Protein AF-L8HB98-F1 (afdb_monomer_lite)

Structure (mmCIF, N/CA/C/O backbone):
data_AF-L8HB98-F1
#
_entry.id   AF-L8HB98-F1
#
loop_
_atom_site.group_PDB
_atom_site.id
_atom_site.type_symbol
_atom_site.label_atom_id
_atom_site.label_alt_id
_atom_site.label_comp_id
_atom_site.label_asym_id
_atom_site.label_entity_id
_atom_site.label_seq_id
_atom_site.pdbx_PDB_ins_code
_atom_site.Cartn_x
_atom_site.Cartn_y
_atom_site.Cartn_z
_atom_site.occupancy
_atom_site.B_iso_or_equiv
_atom_site.auth_seq_id
_atom_site.auth_comp_id
_atom_site.auth_asym_id
_atom_site.auth_atom_id
_atom_site.pdbx_PDB_model_num
ATOM 1 N N . MET A 1 1 ? 22.590 -14.974 -45.226 1.00 50.31 1 MET A N 1
ATOM 2 C CA . MET A 1 1 ? 22.987 -13.548 -45.361 1.00 50.31 1 MET A CA 1
ATOM 3 C C . MET A 1 1 ? 21.789 -12.624 -45.617 1.00 50.31 1 MET A C 1
ATOM 5 O O . MET A 1 1 ? 21.719 -11.582 -44.977 1.00 50.31 1 MET A O 1
ATOM 9 N N . ASN A 1 2 ? 20.826 -13.010 -46.472 1.00 55.44 2 ASN A N 1
ATOM 10 C CA . ASN A 1 2 ? 19.593 -12.236 -46.711 1.00 55.44 2 ASN A CA 1
ATOM 11 C C . ASN A 1 2 ? 18.665 -12.135 -45.491 1.00 55.44 2 ASN A C 1
ATOM 13 O O . ASN A 1 2 ? 18.162 -11.058 -45.214 1.00 55.44 2 ASN A O 1
ATOM 17 N N . GLU A 1 3 ? 18.493 -13.203 -44.710 1.00 49.00 3 GLU A N 1
ATOM 18 C CA . GLU A 1 3 ? 17.625 -13.160 -43.520 1.00 49.00 3 GLU A CA 1
ATOM 19 C C . GLU A 1 3 ? 18.148 -12.223 -42.430 1.00 49.00 3 GLU A C 1
ATOM 21 O O . GLU A 1 3 ? 17.369 -11.497 -41.827 1.00 49.00 3 GLU A O 1
ATOM 26 N N . TYR A 1 4 ? 19.468 -12.166 -42.226 1.00 53.31 4 TYR A N 1
ATOM 27 C CA . TYR A 1 4 ? 20.080 -11.233 -41.279 1.00 53.31 4 TYR A CA 1
ATOM 28 C C . TYR A 1 4 ? 19.903 -9.779 -41.728 1.00 53.31 4 TYR A C 1
ATOM 30 O O . TYR A 1 4 ? 19.532 -8.930 -40.927 1.00 53.31 4 TYR A O 1
ATOM 38 N N . LYS A 1 5 ? 20.102 -9.488 -43.021 1.00 54.12 5 LYS A N 1
ATOM 39 C CA . LYS A 1 5 ? 19.857 -8.147 -43.571 1.00 54.12 5 LYS A CA 1
ATOM 40 C C . LYS A 1 5 ? 18.379 -7.762 -43.515 1.00 54.12 5 LYS A C 1
ATOM 42 O O . LYS A 1 5 ? 18.087 -6.623 -43.184 1.00 54.12 5 LYS A O 1
ATOM 47 N N . ASN A 1 6 ? 17.466 -8.700 -43.758 1.00 53.41 6 ASN A N 1
ATOM 48 C CA . ASN A 1 6 ? 16.024 -8.472 -43.641 1.00 53.41 6 ASN A CA 1
ATOM 49 C C . ASN A 1 6 ? 15.601 -8.265 -42.179 1.00 53.41 6 ASN A C 1
ATOM 51 O O . ASN A 1 6 ? 14.792 -7.389 -41.890 1.00 53.41 6 ASN A O 1
ATOM 55 N N . PHE A 1 7 ? 16.186 -9.017 -41.245 1.00 57.69 7 PHE A N 1
ATOM 56 C CA . PHE A 1 7 ? 15.969 -8.850 -39.810 1.00 57.69 7 PHE A CA 1
ATOM 57 C C . PHE A 1 7 ? 16.466 -7.482 -39.326 1.00 57.69 7 PHE A C 1
ATOM 59 O O . PHE A 1 7 ? 15.701 -6.726 -38.729 1.00 57.69 7 PHE A O 1
ATOM 66 N N . VAL A 1 8 ? 17.709 -7.121 -39.659 1.00 60.16 8 VAL A N 1
ATOM 67 C CA . VAL A 1 8 ? 18.296 -5.810 -39.341 1.00 60.16 8 VAL A CA 1
ATOM 68 C C . VAL A 1 8 ? 17.526 -4.677 -40.027 1.00 60.16 8 VAL A C 1
ATOM 70 O O . VAL A 1 8 ? 17.236 -3.674 -39.387 1.00 60.16 8 VAL A O 1
ATOM 73 N N . GLY A 1 9 ? 17.115 -4.850 -41.285 1.00 56.56 9 GLY A N 1
ATOM 74 C CA . GLY A 1 9 ? 16.274 -3.896 -42.012 1.00 56.56 9 GLY A CA 1
ATOM 75 C C . GLY A 1 9 ? 14.923 -3.677 -41.332 1.00 56.56 9 GLY A C 1
ATOM 76 O O . GLY A 1 9 ? 14.539 -2.538 -41.094 1.00 56.56 9 GLY A O 1
ATOM 77 N N . SER A 1 10 ? 14.259 -4.749 -40.890 1.00 52.41 10 SER A N 1
ATOM 78 C CA . SER A 1 10 ? 12.977 -4.652 -40.179 1.00 52.41 10 SER A CA 1
ATOM 79 C C . SER A 1 10 ? 13.079 -3.955 -38.813 1.00 52.41 10 SER A C 1
ATOM 81 O O . SER A 1 10 ? 12.118 -3.329 -38.372 1.00 52.41 10 SER A O 1
ATOM 83 N N . ILE A 1 11 ? 14.246 -4.041 -38.163 1.00 54.44 11 ILE A N 1
ATOM 84 C CA . ILE A 1 11 ? 14.596 -3.360 -36.905 1.00 54.44 11 ILE A CA 1
ATOM 85 C C . ILE A 1 11 ? 14.912 -1.872 -37.119 1.00 54.44 11 ILE A C 1
ATOM 87 O O . ILE A 1 11 ? 14.722 -1.053 -36.220 1.00 54.44 11 ILE A O 1
ATOM 91 N N . LEU A 1 12 ? 15.450 -1.519 -38.285 1.00 55.06 12 LEU A N 1
ATOM 92 C CA . LEU A 1 12 ? 15.734 -0.133 -38.646 1.00 55.06 12 LEU A CA 1
ATOM 93 C C . LEU A 1 12 ? 14.458 0.581 -39.120 1.00 55.06 12 LEU A C 1
ATOM 95 O O . LEU A 1 12 ? 14.247 1.735 -38.760 1.00 55.06 12 LEU A O 1
ATOM 99 N N . GLU A 1 13 ? 13.580 -0.113 -39.853 1.00 54.41 13 GLU A N 1
ATOM 100 C CA . GLU A 1 13 ? 12.274 0.402 -40.297 1.00 54.41 13 GLU A CA 1
ATOM 101 C C . GLU A 1 13 ? 11.261 0.526 -39.152 1.00 54.41 13 GLU A C 1
ATOM 103 O O . GLU A 1 13 ? 10.518 1.505 -39.069 1.00 54.41 13 GLU A O 1
ATOM 108 N N . LYS A 1 14 ? 11.231 -0.445 -38.232 1.00 52.09 14 LYS A N 1
ATOM 109 C CA . LYS A 1 14 ? 10.466 -0.361 -36.984 1.00 52.09 14 LYS A CA 1
ATOM 110 C C . LYS A 1 14 ? 11.440 -0.045 -35.874 1.00 52.09 14 LYS A C 1
ATOM 112 O O . LYS A 1 14 ? 12.111 -0.969 -35.436 1.00 52.09 14 LYS A O 1
ATOM 117 N N . ASN A 1 15 ? 11.479 1.207 -35.401 1.00 64.00 15 ASN A N 1
ATOM 118 C CA . ASN A 1 15 ? 12.285 1.643 -34.251 1.00 64.00 15 ASN A CA 1
ATOM 119 C C . ASN A 1 15 ? 12.502 0.468 -33.281 1.00 64.00 15 ASN A C 1
ATOM 121 O O . ASN A 1 15 ? 11.515 -0.025 -32.728 1.00 64.00 15 ASN A O 1
ATOM 125 N N . LEU A 1 16 ? 13.744 -0.027 -33.150 1.00 62.62 16 LEU A N 1
ATOM 126 C CA . LEU A 1 16 ? 14.107 -1.248 -32.409 1.00 62.62 16 LEU A CA 1
ATOM 127 C C . LEU A 1 16 ? 13.388 -1.340 -31.056 1.00 62.62 16 LEU A C 1
ATOM 129 O O . LEU A 1 16 ? 12.983 -2.417 -30.623 1.00 62.62 16 LEU A O 1
ATOM 133 N N . LEU A 1 17 ? 13.179 -0.189 -30.418 1.00 57.28 17 LEU A N 1
ATOM 134 C CA . LEU A 1 17 ? 12.437 -0.050 -29.177 1.00 57.28 17 LEU A CA 1
ATOM 135 C C . LEU A 1 17 ? 10.987 -0.553 -29.295 1.00 57.28 17 LEU A C 1
ATOM 137 O O . LEU A 1 17 ? 10.553 -1.370 -28.492 1.00 57.28 17 LEU A O 1
ATOM 141 N N . SER A 1 18 ? 10.257 -0.147 -30.336 1.00 62.91 18 SER A N 1
ATOM 142 C CA . SER A 1 18 ? 8.893 -0.611 -30.632 1.00 62.91 18 SER A CA 1
ATOM 143 C C . SER A 1 18 ? 8.831 -2.118 -30.897 1.00 62.91 18 SER A C 1
ATOM 145 O O . SER A 1 18 ? 7.934 -2.805 -30.401 1.00 62.91 18 SER A O 1
ATOM 147 N N . PHE A 1 19 ? 9.818 -2.656 -31.619 1.00 67.25 19 PHE A N 1
ATOM 148 C CA . PHE A 1 19 ? 9.913 -4.084 -31.894 1.00 67.25 19 PHE A CA 1
ATOM 149 C C . PHE A 1 19 ? 10.182 -4.880 -30.610 1.00 67.25 19 PHE A C 1
ATOM 151 O O . PHE A 1 19 ? 9.486 -5.866 -30.340 1.00 67.25 19 PHE A O 1
ATOM 158 N N . MET A 1 20 ? 11.126 -4.426 -29.779 1.00 67.62 20 MET A N 1
ATOM 159 C CA . MET A 1 20 ? 11.426 -5.048 -28.489 1.00 67.62 20 MET A CA 1
ATOM 160 C C . MET A 1 20 ? 10.232 -4.973 -27.534 1.00 67.62 20 MET A C 1
ATOM 162 O O . MET A 1 20 ? 9.872 -5.995 -26.957 1.00 67.62 20 MET A O 1
ATOM 166 N N . LEU A 1 21 ? 9.552 -3.826 -27.436 1.00 62.75 21 LEU A N 1
ATOM 167 C CA . LEU A 1 21 ? 8.331 -3.674 -26.634 1.00 62.75 21 LEU A CA 1
ATOM 168 C C . LEU A 1 21 ? 7.237 -4.659 -27.078 1.00 62.75 21 LEU A C 1
ATOM 170 O O . LEU A 1 21 ? 6.668 -5.359 -26.244 1.00 62.75 21 LEU A O 1
ATOM 174 N N . SER A 1 22 ? 7.012 -4.803 -28.389 1.00 64.62 22 SER A N 1
ATOM 175 C CA . SER A 1 22 ? 6.026 -5.757 -28.922 1.00 64.62 22 SER A CA 1
ATOM 176 C C . SER A 1 22 ? 6.393 -7.227 -28.668 1.00 64.62 22 SER A C 1
ATOM 178 O O . SER A 1 22 ? 5.515 -8.076 -28.506 1.00 64.62 22 SER A O 1
ATOM 180 N N . SER A 1 23 ? 7.690 -7.541 -28.621 1.00 65.31 23 SER A N 1
ATOM 181 C CA . SER A 1 23 ? 8.189 -8.891 -28.342 1.00 65.31 23 SER A CA 1
ATOM 182 C C . SER A 1 23 ? 8.094 -9.222 -26.852 1.00 65.31 23 SER A C 1
ATOM 184 O O . SER A 1 23 ? 7.729 -10.340 -26.492 1.00 65.31 23 SER A O 1
ATOM 186 N N . ILE A 1 24 ? 8.342 -8.236 -25.985 1.00 65.25 24 ILE A N 1
ATOM 187 C CA . ILE A 1 24 ? 8.158 -8.341 -24.535 1.00 65.25 24 ILE A CA 1
ATOM 188 C C . ILE A 1 24 ? 6.681 -8.583 -24.194 1.00 65.25 24 ILE A C 1
ATOM 190 O O . ILE A 1 24 ? 6.388 -9.498 -23.427 1.00 65.25 24 ILE A O 1
ATOM 194 N N . ASP A 1 25 ? 5.749 -7.853 -24.816 1.00 60.34 25 ASP A N 1
ATOM 195 C CA . ASP A 1 25 ? 4.306 -8.047 -24.602 1.00 60.34 25 ASP A CA 1
ATOM 196 C C . ASP A 1 25 ? 3.844 -9.470 -24.977 1.00 60.34 25 ASP A C 1
ATOM 198 O O . ASP A 1 25 ? 3.004 -10.057 -24.293 1.00 60.34 25 ASP A O 1
ATOM 202 N N . LYS A 1 26 ? 4.429 -10.072 -26.023 1.00 58.62 26 LYS A N 1
ATOM 203 C CA . LYS A 1 26 ? 4.146 -11.464 -26.426 1.00 58.62 26 LYS A CA 1
ATOM 204 C C . LYS A 1 26 ? 4.699 -12.497 -25.442 1.00 58.62 26 LYS A C 1
ATOM 206 O O . LYS A 1 26 ? 4.073 -13.534 -25.239 1.00 58.62 26 LYS A O 1
ATOM 211 N N . LEU A 1 27 ? 5.847 -12.221 -24.821 1.00 57.38 27 LEU A N 1
ATOM 212 C CA . LEU A 1 27 ? 6.446 -13.080 -23.793 1.00 57.38 27 LEU A CA 1
ATOM 213 C C . LEU A 1 27 ? 5.714 -12.986 -22.447 1.00 57.38 27 LEU A C 1
ATOM 215 O O . LEU A 1 27 ? 5.824 -13.900 -21.632 1.00 57.38 27 LEU A O 1
ATOM 219 N N . HIS A 1 28 ? 4.962 -11.906 -22.226 1.00 55.97 28 HIS A N 1
ATOM 220 C CA . HIS A 1 28 ? 4.245 -11.634 -20.984 1.00 55.97 28 HIS A CA 1
ATOM 221 C C . HIS A 1 28 ? 2.808 -12.164 -20.946 1.00 55.97 28 HIS A C 1
ATOM 223 O O . HIS A 1 28 ? 2.080 -11.872 -19.998 1.00 55.97 28 HIS A O 1
ATOM 229 N N . GLN A 1 29 ? 2.377 -12.952 -21.939 1.00 49.97 29 GLN A N 1
ATOM 230 C CA . GLN A 1 29 ? 1.125 -13.689 -21.796 1.00 49.97 29 GLN A CA 1
ATOM 231 C C . GLN A 1 29 ? 1.274 -14.647 -20.609 1.00 49.97 29 GLN A C 1
ATOM 233 O O . GLN A 1 29 ? 2.137 -15.532 -20.663 1.00 49.97 29 GLN A O 1
ATOM 238 N N . PRO A 1 30 ? 0.480 -14.492 -19.533 1.00 49.50 30 PRO A N 1
ATOM 239 C CA . PRO A 1 30 ? 0.550 -15.406 -18.412 1.00 49.50 30 PRO A CA 1
ATOM 240 C C . PRO A 1 30 ? 0.189 -16.787 -18.948 1.00 49.50 30 PRO A C 1
ATOM 242 O O . PRO A 1 30 ? -0.962 -17.062 -19.287 1.00 49.50 30 PRO A O 1
ATOM 245 N N . LYS A 1 31 ? 1.187 -17.670 -19.059 1.00 47.47 31 LYS A N 1
ATOM 246 C CA . LYS A 1 31 ? 0.920 -19.094 -19.218 1.00 47.47 31 LYS A CA 1
ATOM 247 C C . LYS A 1 31 ? 0.170 -19.481 -17.955 1.00 47.47 31 LYS A C 1
ATOM 249 O O . LYS A 1 31 ? 0.786 -19.565 -16.895 1.00 47.47 31 LYS A O 1
ATOM 254 N N . SER A 1 32 ? -1.149 -19.631 -18.065 1.00 43.53 32 SER A N 1
ATOM 255 C CA . SER A 1 32 ? -2.021 -20.068 -16.980 1.00 43.53 32 SER A CA 1
ATOM 256 C C . SER A 1 32 ? -1.614 -21.486 -16.590 1.00 43.53 32 SER A C 1
ATOM 258 O O . SER A 1 32 ? -2.146 -22.478 -17.077 1.00 43.53 32 SER A O 1
ATOM 260 N N . LYS A 1 33 ? -0.575 -21.594 -15.767 1.00 49.66 33 LYS A N 1
ATOM 261 C CA . LYS A 1 33 ? -0.325 -22.785 -14.980 1.00 49.66 33 LYS A CA 1
ATOM 262 C C . LYS A 1 33 ? -1.280 -22.656 -13.812 1.00 49.66 33 LYS A C 1
ATOM 264 O O . LYS A 1 33 ? -1.067 -21.817 -12.941 1.00 49.66 33 LYS A O 1
ATOM 269 N N . THR A 1 34 ? -2.352 -23.439 -13.824 1.00 52.88 34 THR A N 1
ATOM 270 C CA . THR A 1 34 ? -3.226 -23.589 -12.663 1.00 52.88 34 THR A CA 1
ATOM 271 C C . THR A 1 34 ? -2.366 -24.096 -11.511 1.00 52.88 34 THR A C 1
ATOM 273 O O . THR A 1 34 ? -2.016 -25.272 -11.447 1.00 52.88 34 THR A O 1
ATOM 276 N N . LEU A 1 35 ? -1.935 -23.181 -10.646 1.00 64.94 35 LEU A N 1
ATOM 277 C CA . LEU A 1 35 ? -1.181 -23.513 -9.450 1.00 64.94 35 LEU A CA 1
ATOM 278 C C . LEU A 1 35 ? -2.139 -24.208 -8.488 1.00 64.94 35 LEU A C 1
ATOM 280 O O . LEU A 1 35 ? -3.110 -23.618 -8.020 1.00 64.94 35 LEU A O 1
ATOM 284 N N . VAL A 1 36 ? -1.875 -25.486 -8.236 1.00 69.81 36 VAL A N 1
ATOM 285 C CA . VAL A 1 36 ? -2.604 -26.276 -7.248 1.00 69.81 36 VAL A CA 1
ATOM 286 C C . VAL A 1 36 ? -1.858 -26.138 -5.929 1.00 69.81 36 VAL A C 1
ATOM 288 O O . VAL A 1 36 ? -0.731 -26.613 -5.791 1.00 69.81 36 VAL A O 1
ATOM 291 N N . PHE A 1 37 ? -2.468 -25.457 -4.961 1.00 82.31 37 PHE A N 1
ATOM 292 C CA . PHE A 1 37 ? -1.931 -25.412 -3.607 1.00 82.31 37 PHE A CA 1
ATOM 293 C C . PHE A 1 37 ? -2.079 -26.787 -2.952 1.00 82.31 37 PHE A C 1
ATOM 295 O O . PHE A 1 37 ? -3.142 -27.402 -3.012 1.00 82.31 37 PHE A O 1
ATOM 302 N N . THR A 1 38 ? -1.020 -27.265 -2.301 1.00 83.38 38 THR A N 1
ATOM 303 C CA . THR A 1 38 ? -1.033 -28.541 -1.565 1.00 83.38 38 THR A CA 1
ATOM 304 C C . THR A 1 38 ? -1.862 -28.472 -0.283 1.00 83.38 38 THR A C 1
ATOM 306 O O . THR A 1 38 ? -2.277 -29.501 0.242 1.00 83.38 38 THR A O 1
ATOM 309 N N . THR A 1 39 ? -2.123 -27.263 0.219 1.00 87.25 39 THR A N 1
ATOM 310 C CA . THR A 1 39 ? -2.933 -27.003 1.409 1.00 87.25 39 THR A CA 1
ATOM 311 C C . THR A 1 39 ? -4.124 -26.105 1.071 1.00 87.25 39 THR A C 1
ATOM 313 O O . THR A 1 39 ? -4.004 -25.210 0.227 1.00 87.25 39 THR A O 1
ATOM 316 N N . PRO A 1 40 ? -5.287 -26.303 1.720 1.00 88.75 40 PRO A N 1
ATOM 317 C CA . PRO A 1 40 ? -6.429 -25.422 1.521 1.00 88.75 40 PRO A CA 1
ATOM 318 C C . PRO A 1 40 ? -6.124 -24.017 2.046 1.00 88.75 40 PRO A C 1
ATOM 320 O O . PRO A 1 40 ? -5.427 -23.853 3.052 1.00 88.75 40 PRO A O 1
ATOM 323 N N . ALA A 1 41 ? -6.704 -23.005 1.400 1.00 90.62 41 ALA A N 1
ATOM 324 C CA . ALA A 1 41 ? -6.619 -21.632 1.875 1.00 90.62 41 ALA A CA 1
ATOM 325 C C . ALA A 1 41 ? -7.134 -21.522 3.328 1.00 90.62 41 ALA A C 1
ATOM 327 O O . ALA A 1 41 ? -8.130 -22.170 3.683 1.00 90.62 41 ALA A O 1
ATOM 328 N N . PRO A 1 42 ? -6.508 -20.686 4.179 1.00 92.56 42 PRO A N 1
ATOM 329 C CA . PRO A 1 42 ? -6.972 -20.473 5.541 1.00 92.56 42 PRO A CA 1
ATOM 330 C C . PRO A 1 42 ? -8.443 -20.052 5.574 1.00 92.56 42 PRO A C 1
ATOM 332 O O . PRO A 1 42 ? -8.869 -19.171 4.824 1.00 92.56 42 PRO A O 1
ATOM 335 N N . ARG A 1 43 ? -9.221 -20.650 6.483 1.00 91.31 43 ARG A N 1
ATOM 336 C CA . ARG A 1 43 ? -10.639 -20.308 6.643 1.00 91.31 43 ARG A CA 1
ATOM 337 C C . ARG A 1 43 ? -10.796 -18.833 7.019 1.00 91.31 43 ARG A C 1
ATOM 339 O O . ARG A 1 43 ? -10.042 -18.301 7.842 1.00 91.31 43 ARG A O 1
ATOM 346 N N . SER A 1 44 ? -11.805 -18.196 6.429 1.00 90.62 44 SER A N 1
ATOM 347 C CA . SER A 1 44 ? -12.181 -16.829 6.783 1.00 90.62 44 SER A CA 1
ATOM 348 C C . SER A 1 44 ? -12.629 -16.750 8.238 1.00 90.62 44 SER A C 1
ATOM 350 O O . SER A 1 44 ? -13.308 -17.644 8.745 1.00 90.62 44 SER A O 1
ATOM 352 N N . LEU A 1 45 ? -12.288 -15.641 8.893 1.00 90.50 45 LEU A N 1
ATOM 353 C CA . LEU A 1 45 ? -12.780 -15.332 10.235 1.00 90.50 45 LEU A CA 1
ATOM 354 C C . LEU A 1 45 ? -14.096 -14.533 10.220 1.00 90.50 45 LEU A C 1
ATOM 356 O O . LEU A 1 45 ? -14.571 -14.114 11.281 1.00 90.50 45 LEU A O 1
ATOM 360 N N . TRP A 1 46 ? -14.663 -14.281 9.036 1.00 90.75 46 TRP A N 1
ATOM 361 C CA . TRP A 1 46 ? -15.924 -13.571 8.866 1.00 90.75 46 TRP A CA 1
ATOM 362 C C . TRP A 1 46 ? -17.120 -14.492 9.111 1.00 90.75 46 TRP A C 1
ATOM 364 O O . TRP A 1 46 ? -17.253 -15.549 8.494 1.00 90.75 46 TRP A O 1
ATOM 374 N N . ASN A 1 47 ? -18.031 -14.061 9.982 1.00 87.19 47 ASN A N 1
ATOM 375 C CA . ASN A 1 47 ? -19.317 -14.727 10.147 1.00 87.19 47 ASN A CA 1
ATOM 376 C C . ASN A 1 47 ? -20.296 -14.169 9.104 1.00 87.19 47 ASN A C 1
ATOM 378 O O . ASN A 1 47 ? -20.701 -13.015 9.209 1.00 87.19 47 ASN A O 1
ATOM 382 N N . LYS A 1 48 ? -20.692 -15.001 8.134 1.00 80.12 48 LYS A N 1
ATOM 383 C CA . LYS A 1 48 ? -21.614 -14.639 7.042 1.00 80.12 48 LYS A CA 1
ATOM 384 C C . LYS A 1 48 ? -23.004 -14.206 7.520 1.00 80.12 48 LYS A C 1
ATOM 386 O O . LYS A 1 48 ? -23.682 -13.496 6.794 1.00 80.12 48 LYS A O 1
ATOM 391 N N . ASN A 1 49 ? -23.397 -14.592 8.734 1.00 80.44 49 ASN A N 1
ATOM 392 C CA . ASN A 1 49 ? -24.675 -14.205 9.332 1.00 80.44 49 ASN A CA 1
ATOM 393 C C . ASN A 1 49 ? -24.625 -12.806 9.966 1.00 80.44 49 ASN A C 1
ATOM 395 O O . ASN A 1 49 ? -25.643 -12.302 10.433 1.00 80.44 49 ASN A O 1
ATOM 399 N N . LYS A 1 50 ? -23.447 -12.167 10.023 1.00 75.06 50 LYS A N 1
ATOM 400 C CA . LYS A 1 50 ? -23.364 -10.747 10.366 1.00 75.06 50 LYS A CA 1
ATOM 401 C C . LYS A 1 50 ? -23.931 -9.937 9.201 1.00 75.06 50 LYS A C 1
ATOM 403 O O . LYS A 1 50 ? -23.592 -10.202 8.053 1.00 75.06 50 LYS A O 1
ATOM 408 N N . GLY A 1 51 ? -24.776 -8.956 9.522 1.00 79.75 51 GLY A N 1
ATOM 409 C CA . GLY A 1 51 ? -25.341 -8.012 8.555 1.00 79.75 51 GLY A CA 1
ATOM 410 C C . GLY A 1 51 ? -24.279 -7.172 7.817 1.00 79.75 51 GLY A C 1
ATOM 411 O O . GLY A 1 51 ? -23.079 -7.443 7.920 1.00 79.75 51 GLY A O 1
ATOM 412 N N . PRO A 1 52 ? -24.693 -6.130 7.075 1.00 86.50 52 PRO A N 1
ATOM 413 C CA . PRO A 1 52 ? -23.800 -5.401 6.180 1.00 86.50 52 PRO A CA 1
ATOM 414 C C . PRO A 1 52 ? -22.600 -4.781 6.911 1.00 86.50 52 PRO A C 1
ATOM 416 O O . PRO A 1 52 ? -22.702 -4.253 8.025 1.00 86.50 52 PRO A O 1
ATOM 419 N N . ILE A 1 53 ? -21.441 -4.819 6.255 1.00 92.31 53 ILE A N 1
ATOM 420 C CA . ILE A 1 53 ? -20.223 -4.184 6.753 1.00 92.31 53 ILE A CA 1
ATOM 421 C C . ILE A 1 53 ? -20.304 -2.693 6.449 1.00 92.31 53 ILE A C 1
ATOM 423 O O . ILE A 1 53 ? -20.265 -2.284 5.297 1.00 92.31 53 ILE A O 1
ATOM 427 N N . THR A 1 54 ? -20.390 -1.877 7.497 1.00 90.00 54 THR A N 1
ATOM 428 C CA . THR A 1 54 ? -20.433 -0.411 7.373 1.00 90.00 54 THR A CA 1
ATOM 429 C C . THR A 1 54 ? -19.192 0.275 7.938 1.00 90.00 54 THR A C 1
ATOM 431 O O . THR A 1 54 ? -18.968 1.454 7.684 1.00 90.00 54 THR A O 1
ATOM 434 N N . LYS A 1 55 ? -18.380 -0.436 8.734 1.00 91.44 55 LYS A N 1
ATOM 435 C CA . LYS A 1 55 ? -17.193 0.098 9.419 1.00 91.44 55 LYS A CA 1
ATOM 436 C C . LYS A 1 55 ? -16.087 -0.948 9.462 1.00 91.44 55 LYS A C 1
ATOM 438 O O . LYS A 1 55 ? -16.350 -2.117 9.742 1.00 91.44 55 LYS A O 1
ATOM 443 N N . VAL A 1 56 ? -14.835 -0.506 9.320 1.00 93.25 56 VAL A N 1
ATOM 444 C CA . VAL A 1 56 ? -13.654 -1.391 9.374 1.00 93.25 56 VAL A CA 1
ATOM 445 C C . VAL A 1 56 ? -13.523 -2.130 10.714 1.00 93.25 56 VAL A C 1
ATOM 447 O O . VAL A 1 56 ? -13.069 -3.270 10.761 1.00 93.25 56 VAL A O 1
ATOM 450 N N . LEU A 1 57 ? -13.998 -1.525 11.811 1.00 94.25 57 LEU A N 1
ATOM 451 C CA . LEU A 1 57 ? -13.983 -2.132 13.147 1.00 94.25 57 LEU A CA 1
ATOM 452 C C . LEU A 1 57 ? -14.864 -3.392 13.262 1.00 94.25 57 LEU A C 1
ATOM 454 O O . LEU A 1 57 ? -14.674 -4.167 14.194 1.00 94.25 57 LEU A O 1
ATOM 458 N N . HIS A 1 58 ? -15.803 -3.628 12.336 1.00 93.56 58 HIS A N 1
ATOM 459 C CA . HIS A 1 58 ? -16.627 -4.846 12.336 1.00 93.56 58 HIS A CA 1
ATOM 460 C C . HIS A 1 58 ? -15.840 -6.091 11.887 1.00 93.56 58 HIS A C 1
ATOM 462 O O . HIS A 1 58 ? -16.229 -7.218 12.206 1.00 93.56 58 HIS A O 1
ATOM 468 N N . ILE A 1 59 ? -14.742 -5.893 11.152 1.00 95.56 59 ILE A N 1
ATOM 469 C CA . ILE A 1 59 ? -13.917 -6.945 10.553 1.00 95.56 59 ILE A CA 1
ATOM 470 C C . ILE A 1 59 ? -12.693 -7.190 11.442 1.00 95.56 59 ILE A C 1
ATOM 472 O O . ILE A 1 59 ? -12.163 -6.254 12.032 1.00 95.56 59 ILE A O 1
ATOM 476 N N . LYS A 1 60 ? -12.192 -8.429 11.557 1.00 96.44 60 LYS A N 1
ATOM 477 C CA . LYS A 1 60 ? -10.923 -8.721 12.264 1.00 96.44 60 LYS A CA 1
ATOM 478 C C . LYS A 1 60 ? -9.710 -8.203 11.476 1.00 96.44 60 LYS A C 1
ATOM 480 O O . LYS A 1 60 ? -9.760 -8.141 10.258 1.00 96.44 60 LYS A O 1
ATOM 485 N N . ALA A 1 61 ? -8.622 -7.832 12.162 1.00 98.38 61 ALA A N 1
ATOM 486 C CA . ALA A 1 61 ? -7.480 -7.150 11.528 1.00 98.38 61 ALA A CA 1
ATOM 487 C C . ALA A 1 61 ? -6.827 -8.028 10.452 1.00 98.38 61 ALA A C 1
ATOM 489 O O . ALA A 1 61 ? -6.668 -7.595 9.317 1.00 98.38 61 ALA A O 1
ATOM 490 N N . LEU A 1 62 ? -6.601 -9.302 10.780 1.00 98.19 62 LEU A N 1
ATOM 491 C CA . LEU A 1 62 ? -6.114 -10.307 9.838 1.00 98.19 62 LEU A CA 1
ATOM 492 C C . LEU A 1 62 ? -6.986 -10.430 8.580 1.00 98.19 62 LEU A C 1
ATOM 494 O O . LEU A 1 62 ? -6.468 -10.625 7.488 1.00 98.19 62 LEU A O 1
ATOM 498 N N . GLU A 1 63 ? -8.309 -10.316 8.709 1.00 97.44 63 GLU A N 1
ATOM 499 C CA . GLU A 1 63 ? -9.203 -10.456 7.559 1.00 97.44 63 GLU A CA 1
ATOM 500 C C . GLU A 1 63 ? -9.207 -9.195 6.681 1.00 97.44 63 GLU A C 1
ATOM 502 O O . GLU A 1 63 ? -9.237 -9.313 5.462 1.00 97.44 63 GLU A O 1
ATOM 507 N N . VAL A 1 64 ? -9.080 -7.999 7.274 1.00 98.44 64 VAL A N 1
ATOM 508 C CA . VAL A 1 64 ? -8.817 -6.769 6.503 1.00 98.44 64 VAL A CA 1
ATOM 509 C C . VAL A 1 64 ? -7.514 -6.921 5.717 1.00 98.44 64 VAL A C 1
ATOM 511 O O . VAL A 1 64 ? -7.513 -6.708 4.508 1.00 98.44 64 VAL A O 1
ATOM 514 N N . ALA A 1 65 ? -6.439 -7.365 6.380 1.00 98.75 65 ALA A N 1
ATOM 515 C CA . ALA A 1 65 ? -5.137 -7.548 5.750 1.00 98.75 65 ALA A CA 1
ATOM 516 C C . ALA A 1 65 ? -5.198 -8.552 4.588 1.00 98.75 65 ALA A C 1
ATOM 518 O O . ALA A 1 65 ? -4.795 -8.222 3.481 1.00 98.75 65 ALA A O 1
ATOM 519 N N . ARG A 1 66 ? -5.790 -9.738 4.788 1.00 98.56 66 ARG A N 1
ATOM 520 C CA . ARG A 1 66 ? -5.931 -10.759 3.732 1.00 98.56 66 ARG A CA 1
ATOM 521 C C . ARG A 1 66 ? -6.679 -10.245 2.503 1.00 98.56 66 ARG A C 1
ATOM 523 O O . ARG A 1 66 ? -6.221 -10.457 1.384 1.00 98.56 66 ARG A O 1
ATOM 530 N N . GLN A 1 67 ? -7.820 -9.581 2.700 1.00 98.50 67 GLN A N 1
ATOM 531 C CA . GLN A 1 67 ? -8.635 -9.114 1.577 1.00 98.50 67 GLN A CA 1
ATOM 532 C C . GLN A 1 67 ? -8.001 -7.910 0.866 1.00 98.50 67 GLN A C 1
ATOM 534 O O . GLN A 1 67 ? -8.054 -7.849 -0.360 1.00 98.50 67 GLN A O 1
ATOM 539 N N . MET A 1 68 ? -7.354 -6.991 1.594 1.00 98.75 68 MET A N 1
ATOM 540 C CA . MET A 1 68 ? -6.580 -5.905 0.979 1.00 98.75 68 MET A CA 1
ATOM 541 C C . MET A 1 68 ? -5.372 -6.441 0.208 1.00 98.75 68 MET A C 1
ATOM 543 O O . MET A 1 68 ? -5.185 -6.058 -0.938 1.00 98.75 68 MET A O 1
ATOM 547 N N . THR A 1 69 ? -4.630 -7.407 0.758 1.00 98.75 69 THR A N 1
ATOM 548 C CA . THR A 1 69 ? -3.509 -8.055 0.061 1.00 98.75 69 THR A CA 1
ATOM 549 C C . THR A 1 69 ? -3.931 -8.686 -1.261 1.00 98.75 69 THR A C 1
ATOM 551 O O . THR A 1 69 ? -3.219 -8.537 -2.248 1.00 98.75 69 THR A O 1
ATOM 554 N N . LEU A 1 70 ? -5.094 -9.345 -1.318 1.00 98.56 70 LEU A N 1
ATOM 555 C CA . LEU A 1 70 ? -5.626 -9.872 -2.578 1.00 98.56 70 LEU A CA 1
ATOM 556 C C . LEU A 1 70 ? -5.922 -8.755 -3.594 1.00 98.56 70 LEU A C 1
ATOM 558 O O . LEU A 1 70 ? -5.578 -8.897 -4.761 1.00 98.56 70 LEU A O 1
ATOM 562 N N . ILE A 1 71 ? -6.523 -7.641 -3.161 1.00 98.62 71 ILE A N 1
ATOM 563 C CA . ILE A 1 71 ? -6.816 -6.492 -4.037 1.00 98.62 71 ILE A CA 1
ATOM 564 C C . ILE A 1 71 ? -5.520 -5.858 -4.563 1.00 98.62 71 ILE A C 1
ATOM 566 O O . ILE A 1 71 ? -5.401 -5.608 -5.764 1.00 98.62 71 ILE A O 1
ATOM 570 N N . ASP A 1 72 ? -4.551 -5.618 -3.682 1.00 98.56 72 ASP A N 1
ATOM 571 C CA . ASP A 1 72 ? -3.275 -4.997 -4.039 1.00 98.56 72 ASP A CA 1
ATOM 572 C C . ASP A 1 72 ? -2.481 -5.897 -4.987 1.00 98.56 72 ASP A C 1
ATOM 574 O O . ASP A 1 72 ? -1.931 -5.424 -5.982 1.00 98.56 72 ASP A O 1
ATOM 578 N N . PHE A 1 73 ? -2.472 -7.207 -4.726 1.00 98.31 73 PHE A N 1
ATOM 579 C CA . PHE A 1 73 ? -1.826 -8.190 -5.589 1.00 98.31 73 PHE A CA 1
ATOM 580 C C . PHE A 1 73 ? -2.478 -8.252 -6.977 1.00 98.31 73 PHE A C 1
ATOM 582 O O . PHE A 1 73 ? -1.764 -8.294 -7.979 1.00 98.31 73 PHE A O 1
ATOM 589 N N . ASP A 1 74 ? -3.810 -8.177 -7.063 1.00 97.69 74 ASP A N 1
ATOM 590 C CA . ASP A 1 74 ? -4.532 -8.156 -8.341 1.00 97.69 74 ASP A CA 1
ATOM 591 C C . ASP A 1 74 ? -4.206 -6.911 -9.182 1.00 97.69 74 ASP A C 1
ATOM 593 O O . ASP A 1 74 ? -4.162 -6.985 -10.411 1.00 97.69 74 ASP A O 1
ATOM 597 N N . LEU A 1 75 ? -3.984 -5.756 -8.546 1.00 97.94 75 LEU A N 1
ATOM 598 C CA . LEU A 1 75 ? -3.536 -4.538 -9.232 1.00 97.94 75 LEU A CA 1
ATOM 599 C C . LEU A 1 75 ? -2.070 -4.646 -9.649 1.00 97.94 75 LEU A C 1
ATOM 601 O O . LEU A 1 75 ? -1.722 -4.347 -10.791 1.00 97.94 75 LEU A O 1
ATOM 605 N N . TYR A 1 76 ? -1.226 -5.127 -8.742 1.00 97.81 76 TYR A N 1
ATOM 606 C CA . TYR A 1 76 ? 0.197 -5.317 -8.969 1.00 97.81 76 TYR A CA 1
ATOM 607 C C . TYR A 1 76 ? 0.491 -6.259 -10.144 1.00 97.81 76 TYR A C 1
ATOM 609 O O . TYR A 1 76 ? 1.324 -5.950 -10.998 1.00 97.81 76 TYR A O 1
ATOM 617 N N . CYS A 1 77 ? -0.227 -7.380 -10.240 1.00 96.19 77 CYS A N 1
ATOM 618 C CA . CYS A 1 77 ? -0.049 -8.366 -11.309 1.00 96.19 77 CYS A CA 1
ATOM 619 C C . CYS A 1 77 ? -0.449 -7.854 -12.697 1.00 96.19 77 CYS A C 1
ATOM 621 O O . CYS A 1 77 ? -0.085 -8.467 -13.698 1.00 96.19 77 CYS A O 1
ATOM 623 N N . LYS A 1 78 ? -1.183 -6.739 -12.787 1.00 96.25 78 LYS A N 1
ATOM 624 C CA . LYS A 1 78 ? -1.550 -6.136 -14.075 1.00 96.25 78 LYS A CA 1
ATOM 625 C C . LYS A 1 78 ? -0.451 -5.255 -14.659 1.00 96.25 78 LYS A C 1
ATOM 627 O O . LYS A 1 78 ? -0.508 -4.979 -15.85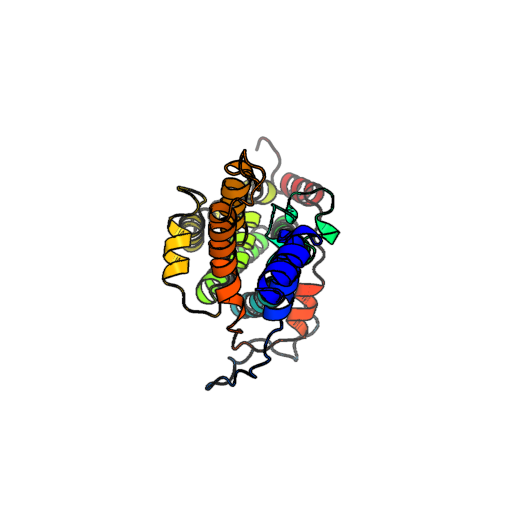4 1.00 96.25 78 LYS A O 1
ATOM 632 N N . ILE A 1 79 ? 0.524 -4.819 -13.855 1.00 95.81 79 ILE A N 1
ATOM 633 C CA . ILE A 1 79 ? 1.612 -3.945 -14.312 1.00 95.81 79 ILE A CA 1
ATOM 634 C C . ILE A 1 79 ? 2.452 -4.664 -15.365 1.00 95.81 79 ILE A C 1
ATOM 636 O O . ILE A 1 79 ? 3.046 -5.711 -15.093 1.00 95.81 79 ILE A O 1
ATOM 640 N N . ARG A 1 80 ? 2.532 -4.065 -16.555 1.00 93.12 80 ARG A N 1
ATOM 641 C CA . ARG A 1 80 ? 3.302 -4.584 -17.690 1.00 93.12 80 ARG A CA 1
ATOM 642 C C . ARG A 1 80 ? 4.691 -3.941 -17.777 1.00 93.12 80 ARG A C 1
ATOM 644 O O . ARG A 1 80 ? 4.842 -2.779 -17.400 1.00 93.12 80 ARG A O 1
ATOM 651 N N . PRO A 1 81 ? 5.692 -4.627 -18.368 1.00 91.25 81 PRO A N 1
ATOM 652 C CA . PRO A 1 81 ? 7.041 -4.083 -18.562 1.00 91.25 81 PRO A CA 1
ATOM 653 C C . PRO A 1 81 ? 7.054 -2.725 -19.255 1.00 91.25 81 PRO A C 1
ATOM 655 O O . PRO A 1 81 ? 7.766 -1.820 -18.838 1.00 91.25 81 PRO A O 1
ATOM 658 N N . ARG A 1 82 ? 6.234 -2.580 -20.302 1.00 90.56 82 ARG A N 1
ATOM 659 C CA . ARG A 1 82 ? 6.155 -1.366 -21.117 1.00 90.56 82 ARG A CA 1
ATOM 660 C C . ARG A 1 82 ? 5.780 -0.132 -20.298 1.00 90.56 82 ARG A C 1
ATOM 662 O O . ARG A 1 82 ? 6.259 0.953 -20.599 1.00 90.56 82 ARG A O 1
ATOM 669 N N . GLU A 1 83 ? 4.975 -0.305 -19.253 1.00 94.06 83 GLU A N 1
ATOM 670 C CA . GLU A 1 83 ? 4.570 0.783 -18.357 1.00 94.06 83 GLU A CA 1
ATOM 671 C C . GLU A 1 83 ? 5.733 1.277 -17.482 1.00 94.06 83 GLU A C 1
ATOM 673 O O . GLU A 1 83 ? 5.667 2.374 -16.941 1.00 94.06 83 GLU A O 1
ATOM 678 N N . LEU A 1 84 ? 6.796 0.478 -17.342 1.00 92.81 84 LEU A N 1
ATOM 679 C CA . LEU A 1 84 ? 7.994 0.765 -16.547 1.00 92.81 84 LEU A CA 1
ATOM 680 C C . LEU A 1 84 ? 9.178 1.254 -17.401 1.00 92.81 84 LEU A C 1
ATOM 682 O O . LEU A 1 84 ? 10.234 1.575 -16.859 1.00 92.81 84 LEU A O 1
ATOM 686 N N . CYS A 1 85 ? 9.030 1.307 -18.725 1.00 89.69 85 CYS A N 1
ATOM 687 C CA . CYS A 1 85 ? 10.059 1.815 -19.628 1.00 89.69 85 CYS A CA 1
ATOM 688 C C . CYS A 1 85 ? 9.947 3.334 -19.793 1.00 89.69 85 CYS A C 1
ATOM 690 O O . CYS A 1 85 ? 8.846 3.886 -19.785 1.00 89.69 85 CYS A O 1
ATOM 692 N N . GLU A 1 86 ? 11.085 4.008 -19.991 1.00 88.00 86 GLU A N 1
ATOM 693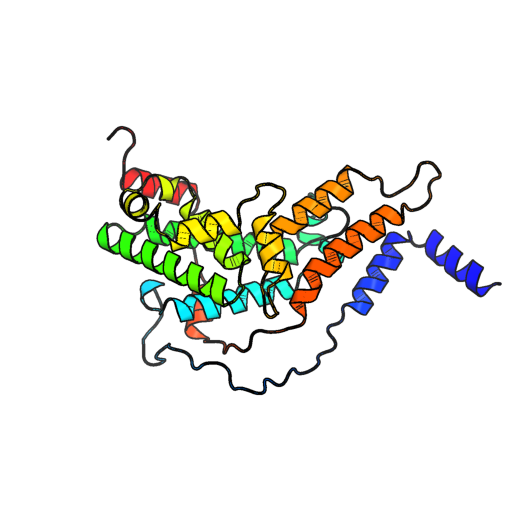 C CA . GLU A 1 86 ? 11.150 5.425 -20.378 1.00 88.00 86 GLU A CA 1
ATOM 694 C C . GLU A 1 86 ? 10.400 6.370 -19.428 1.00 88.00 86 GLU A C 1
ATOM 696 O O . GLU A 1 86 ? 9.933 7.428 -19.852 1.00 88.00 86 GLU A O 1
ATOM 701 N N . GLY A 1 87 ? 10.217 5.973 -18.164 1.00 88.31 87 GLY A N 1
ATOM 702 C CA . GLY A 1 87 ? 9.451 6.748 -17.191 1.00 88.31 87 GLY A CA 1
ATOM 703 C C . GLY A 1 87 ? 7.986 6.964 -17.584 1.00 88.31 87 GLY A C 1
ATOM 704 O O . GLY A 1 87 ? 7.439 8.011 -17.270 1.00 88.31 87 GLY A O 1
ATOM 705 N N . ALA A 1 88 ? 7.328 6.036 -18.291 1.00 91.50 88 ALA A N 1
ATOM 706 C CA . ALA A 1 88 ? 5.971 6.254 -18.817 1.00 91.50 88 ALA A CA 1
ATOM 707 C C . ALA A 1 88 ? 4.955 6.778 -17.774 1.00 91.50 88 ALA A C 1
ATOM 709 O O . ALA A 1 88 ? 4.128 7.630 -18.088 1.00 91.50 88 ALA A O 1
ATOM 710 N N . TRP A 1 89 ? 5.057 6.356 -16.510 1.00 93.88 89 TRP A N 1
ATOM 711 C CA . TRP A 1 89 ? 4.178 6.814 -15.424 1.00 93.88 89 TRP A CA 1
ATOM 712 C C . TRP A 1 89 ? 4.409 8.269 -14.971 1.00 93.88 89 TRP A C 1
ATOM 714 O O . TRP A 1 89 ? 3.593 8.812 -14.223 1.00 93.88 89 TRP A O 1
ATOM 724 N N . THR A 1 90 ? 5.505 8.909 -15.385 1.00 92.38 90 THR A N 1
ATOM 725 C CA . THR A 1 90 ? 5.821 10.308 -15.049 1.00 92.38 90 THR A CA 1
ATOM 726 C C . THR A 1 90 ? 5.388 11.297 -16.133 1.00 92.38 90 THR A C 1
ATOM 728 O O . THR A 1 90 ? 5.355 12.497 -15.869 1.00 92.38 90 THR A O 1
ATOM 731 N N . LYS A 1 91 ? 5.022 10.811 -17.326 1.00 92.31 91 LYS A N 1
ATOM 732 C CA . LYS A 1 91 ? 4.653 11.630 -18.492 1.00 92.31 91 LYS A CA 1
ATOM 733 C C . LYS A 1 91 ? 3.214 12.148 -18.414 1.00 92.31 91 LYS A C 1
ATOM 735 O O . LYS A 1 91 ? 2.395 11.647 -17.645 1.00 92.31 91 LYS A O 1
ATOM 740 N N . GLU A 1 92 ? 2.887 13.141 -19.240 1.00 94.31 92 GLU A N 1
ATOM 741 C CA . GLU A 1 92 ? 1.530 13.707 -19.319 1.00 94.31 92 GLU A CA 1
ATOM 742 C C . GLU A 1 92 ? 0.486 12.659 -19.740 1.00 94.31 92 GLU A C 1
ATOM 744 O O . GLU A 1 92 ? -0.614 12.608 -19.190 1.00 94.31 92 GLU A O 1
ATOM 749 N N . ASP A 1 93 ? 0.860 11.753 -20.646 1.00 94.88 93 ASP A N 1
ATOM 750 C CA . ASP A 1 93 ? 0.011 10.683 -21.175 1.00 94.88 93 ASP A CA 1
ATOM 751 C C . ASP A 1 93 ? 0.019 9.395 -20.326 1.00 94.88 93 ASP A C 1
ATOM 753 O O . ASP A 1 93 ? -0.474 8.354 -20.769 1.00 94.88 93 ASP A O 1
ATOM 757 N N . ARG A 1 94 ? 0.530 9.453 -19.086 1.00 95.69 94 ARG A N 1
ATOM 758 C CA . ARG A 1 94 ? 0.697 8.310 -18.160 1.00 95.69 94 ARG A CA 1
ATOM 759 C C . ARG A 1 94 ? -0.540 7.440 -17.958 1.00 95.69 94 ARG A C 1
ATOM 761 O O . ARG A 1 94 ? -0.416 6.250 -17.693 1.00 95.69 94 ARG A O 1
ATOM 768 N N . TYR A 1 95 ? -1.741 8.003 -18.075 1.00 95.75 95 TYR A N 1
ATOM 769 C CA . TYR A 1 95 ? -2.984 7.235 -17.949 1.00 95.75 95 TYR A CA 1
ATOM 770 C C . TYR A 1 95 ? -3.232 6.308 -19.146 1.00 95.75 95 TYR A C 1
ATOM 772 O O . TYR A 1 95 ? -3.924 5.305 -19.006 1.00 95.75 95 TYR A O 1
ATOM 780 N N . THR A 1 96 ? -2.631 6.611 -20.295 1.00 95.00 96 THR A N 1
ATOM 781 C CA . THR A 1 96 ? -2.669 5.790 -21.508 1.00 95.00 96 THR A CA 1
ATOM 782 C C . THR A 1 96 ? -1.446 4.879 -21.593 1.00 95.00 96 THR A C 1
ATOM 784 O O . THR A 1 96 ? -1.566 3.716 -21.977 1.00 95.00 96 THR A O 1
ATOM 787 N N . THR A 1 97 ? -0.264 5.386 -21.234 1.00 92.69 97 THR A N 1
ATOM 788 C CA . THR A 1 97 ? 1.012 4.665 -21.386 1.00 92.69 97 THR A CA 1
ATOM 789 C C . THR A 1 97 ? 1.368 3.767 -20.201 1.00 92.69 97 THR A C 1
ATOM 791 O O . THR A 1 97 ? 2.044 2.758 -20.398 1.00 92.69 97 THR A O 1
ATOM 794 N N . ALA A 1 98 ? 0.878 4.080 -18.997 1.00 96.50 98 ALA A N 1
ATOM 795 C CA . ALA A 1 98 ? 1.100 3.322 -17.764 1.00 96.50 98 ALA A CA 1
ATOM 796 C C . ALA A 1 98 ? -0.187 3.118 -16.918 1.00 96.50 98 ALA A C 1
ATOM 798 O O . ALA A 1 98 ? -0.186 3.378 -15.708 1.00 96.50 98 ALA A O 1
ATOM 799 N N . PRO A 1 99 ? -1.308 2.660 -17.514 1.00 97.50 99 PRO A N 1
ATOM 800 C CA . PRO A 1 99 ? -2.614 2.616 -16.852 1.00 97.50 99 PRO A CA 1
ATOM 801 C C . PRO A 1 99 ? -2.647 1.771 -15.570 1.00 97.50 99 PRO A C 1
ATOM 803 O O . PRO A 1 99 ? -3.326 2.136 -14.612 1.00 97.50 99 PRO A O 1
ATOM 806 N N . ASN A 1 100 ? -1.931 0.648 -15.505 1.00 97.81 100 ASN A N 1
ATOM 807 C CA . ASN A 1 100 ? -1.950 -0.239 -14.341 1.00 97.81 100 ASN A CA 1
ATOM 808 C C . ASN A 1 100 ? -1.102 0.312 -13.195 1.00 97.81 100 ASN A C 1
ATOM 810 O O . ASN A 1 100 ? -1.504 0.191 -12.037 1.00 97.81 100 ASN A O 1
ATOM 814 N N . ILE A 1 101 ? 0.013 0.985 -13.503 1.00 96.75 101 ILE A N 1
ATOM 815 C CA . ILE A 1 101 ? 0.759 1.752 -12.496 1.00 96.75 101 ILE A CA 1
ATOM 816 C C . ILE A 1 101 ? -0.133 2.862 -11.936 1.00 96.75 101 ILE A C 1
ATOM 818 O O . ILE A 1 101 ? -0.238 3.005 -10.718 1.00 96.75 101 ILE A O 1
ATOM 822 N N . MET A 1 102 ? -0.830 3.604 -12.803 1.00 97.56 102 MET A N 1
ATOM 823 C CA . MET A 1 102 ? -1.738 4.666 -12.362 1.00 97.56 102 MET A CA 1
ATOM 824 C C . MET A 1 102 ? -2.897 4.127 -11.517 1.00 97.56 102 MET A C 1
ATOM 826 O O . MET A 1 102 ? -3.246 4.746 -10.514 1.00 97.56 102 MET A O 1
ATOM 830 N N . ASN A 1 103 ? -3.445 2.954 -11.847 1.00 98.12 103 ASN A N 1
ATOM 831 C CA . ASN A 1 103 ? -4.470 2.292 -11.037 1.00 98.12 103 ASN A CA 1
ATOM 832 C C . ASN A 1 103 ? -3.946 1.878 -9.653 1.00 98.12 103 ASN A C 1
ATOM 834 O O . ASN A 1 103 ? -4.641 2.084 -8.656 1.00 98.12 103 ASN A O 1
ATOM 838 N N . LEU A 1 104 ? -2.725 1.334 -9.571 1.00 97.69 104 LEU A N 1
ATOM 839 C CA . LEU A 1 104 ? -2.092 0.992 -8.294 1.00 97.69 104 LEU A CA 1
ATOM 840 C C . LEU A 1 104 ? -1.875 2.248 -7.435 1.00 97.69 104 LEU A C 1
ATOM 842 O O . LEU A 1 104 ? -2.252 2.263 -6.266 1.00 97.69 104 LEU A O 1
ATOM 846 N N . VAL A 1 105 ? -1.341 3.325 -8.022 1.00 97.19 105 VAL A N 1
ATOM 847 C CA . VAL A 1 105 ? -1.128 4.614 -7.337 1.00 97.19 105 VAL A CA 1
ATOM 848 C C . VAL A 1 105 ? -2.452 5.232 -6.885 1.00 97.19 105 VAL A C 1
ATOM 850 O O . VAL A 1 105 ? -2.564 5.727 -5.762 1.00 97.19 105 VAL A O 1
ATOM 853 N N . HIS A 1 106 ? -3.477 5.194 -7.736 1.00 97.44 106 HIS A N 1
ATOM 854 C CA . HIS A 1 106 ? -4.806 5.682 -7.388 1.00 97.44 106 HIS A CA 1
ATOM 855 C C . HIS A 1 106 ? -5.370 4.920 -6.185 1.00 97.44 106 HIS A C 1
ATOM 857 O O . HIS A 1 106 ? -5.827 5.546 -5.226 1.00 97.44 106 HIS A O 1
ATOM 863 N N . ARG A 1 107 ? -5.289 3.582 -6.204 1.00 98.19 107 ARG A N 1
ATOM 864 C CA . ARG A 1 107 ? -5.747 2.741 -5.097 1.00 98.19 107 ARG A CA 1
ATOM 865 C C . ARG A 1 107 ? -4.978 3.026 -3.811 1.00 98.19 107 ARG A C 1
ATOM 867 O O . ARG A 1 107 ? -5.625 3.222 -2.786 1.00 98.19 107 ARG A O 1
ATOM 874 N N . PHE A 1 108 ? -3.650 3.117 -3.882 1.00 98.50 108 PHE A N 1
ATOM 875 C CA . PHE A 1 108 ? -2.793 3.460 -2.747 1.00 98.50 108 PHE A CA 1
ATOM 876 C C . PHE A 1 108 ? -3.273 4.752 -2.073 1.00 98.50 108 PHE A C 1
ATOM 878 O O . PHE A 1 108 ? -3.591 4.775 -0.885 1.00 98.50 108 PHE A O 1
ATOM 885 N N . ASN A 1 109 ? -3.439 5.822 -2.856 1.00 98.06 109 ASN A N 1
ATOM 886 C CA . ASN A 1 109 ? -3.883 7.118 -2.342 1.00 98.06 109 ASN A CA 1
ATOM 887 C C . ASN A 1 109 ? -5.319 7.079 -1.792 1.00 98.06 109 ASN A C 1
ATOM 889 O O . ASN A 1 109 ? -5.617 7.726 -0.786 1.00 98.06 109 ASN A O 1
ATOM 893 N N . LEU A 1 110 ? -6.214 6.317 -2.429 1.00 98.38 110 LEU A N 1
ATOM 894 C CA . LEU A 1 110 ? -7.584 6.112 -1.955 1.00 98.38 110 LEU A CA 1
ATOM 895 C C . LEU A 1 110 ? -7.599 5.431 -0.579 1.00 98.38 110 LEU A C 1
ATOM 897 O O . LEU A 1 110 ? -8.305 5.885 0.321 1.00 98.38 110 LEU A O 1
ATOM 901 N N . VAL A 1 111 ? -6.799 4.376 -0.400 1.00 98.69 111 VAL A N 1
ATOM 902 C CA . VAL A 1 111 ? -6.674 3.652 0.871 1.00 98.69 111 VAL A CA 1
ATOM 903 C C . VAL A 1 111 ? -6.062 4.544 1.946 1.00 98.69 111 VAL A C 1
ATOM 905 O O . VAL A 1 111 ? -6.622 4.630 3.038 1.00 98.69 111 VAL A O 1
ATOM 908 N N . VAL A 1 112 ? -4.976 5.261 1.642 1.00 98.75 112 VAL A N 1
ATOM 909 C CA . VAL A 1 112 ? -4.341 6.206 2.576 1.00 98.75 112 VAL A CA 1
ATOM 910 C C . VAL A 1 112 ? -5.362 7.221 3.091 1.00 98.75 112 VAL A C 1
ATOM 912 O O . VAL A 1 112 ? -5.566 7.332 4.303 1.00 98.75 112 VAL A O 1
ATOM 915 N N . ARG A 1 113 ? -6.074 7.912 2.190 1.00 98.62 113 ARG A N 1
ATOM 916 C CA . ARG A 1 113 ? -7.109 8.882 2.583 1.00 98.62 113 ARG A CA 1
ATOM 917 C C . ARG A 1 113 ? -8.257 8.230 3.342 1.00 98.62 113 ARG A C 1
ATOM 919 O O . ARG A 1 113 ? -8.801 8.845 4.256 1.00 98.62 113 ARG A O 1
ATOM 926 N N . TRP A 1 114 ? -8.622 6.992 3.017 1.00 98.62 114 TRP A N 1
ATOM 927 C CA . TRP A 1 114 ? -9.663 6.263 3.742 1.00 98.62 114 TRP A CA 1
ATOM 928 C C . TRP A 1 114 ? -9.253 5.946 5.178 1.00 98.62 114 TRP A C 1
ATOM 930 O O . TRP A 1 114 ? -10.041 6.181 6.094 1.00 98.62 114 TRP A O 1
ATOM 940 N N . ILE A 1 115 ? -8.015 5.506 5.407 1.00 98.75 115 ILE A N 1
ATOM 941 C CA . ILE A 1 115 ? -7.477 5.292 6.756 1.00 98.75 115 ILE A CA 1
ATOM 942 C C . ILE A 1 115 ? -7.517 6.603 7.552 1.00 98.75 115 ILE A C 1
ATOM 944 O O . ILE A 1 115 ? -8.050 6.626 8.664 1.00 98.75 115 ILE A O 1
ATOM 948 N N . VAL A 1 116 ? -7.027 7.702 6.965 1.00 98.75 116 VAL A N 1
ATOM 949 C CA . VAL A 1 116 ? -7.061 9.037 7.588 1.00 98.75 116 VAL A CA 1
ATOM 950 C C . VAL A 1 116 ? -8.499 9.451 7.906 1.00 98.75 116 VAL A C 1
ATOM 952 O O . VAL A 1 116 ? -8.785 9.827 9.042 1.00 98.75 116 VAL A O 1
ATOM 955 N N . THR A 1 117 ? -9.422 9.287 6.953 1.00 98.56 117 THR A N 1
ATOM 956 C CA . THR A 1 117 ? -10.857 9.574 7.106 1.00 98.56 117 THR A CA 1
ATOM 957 C C . THR A 1 117 ? -11.448 8.846 8.314 1.00 98.56 117 THR A C 1
ATOM 959 O O . THR A 1 117 ? -12.102 9.469 9.149 1.00 98.56 117 THR A O 1
ATOM 962 N N . GLN A 1 118 ? -11.188 7.541 8.461 1.00 98.00 118 GLN A N 1
ATOM 963 C CA . GLN A 1 118 ? -11.691 6.762 9.600 1.00 98.00 118 GLN A CA 1
ATOM 964 C C . GLN A 1 118 ? -11.184 7.316 10.943 1.00 98.00 118 GLN A C 1
ATOM 966 O O . GLN A 1 118 ? -11.933 7.334 11.923 1.00 98.00 118 GLN A O 1
ATOM 971 N N . ILE A 1 119 ? -9.930 7.777 10.994 1.00 98.25 119 ILE A N 1
ATOM 972 C CA . ILE A 1 119 ? -9.315 8.348 12.199 1.00 98.25 119 ILE A CA 1
ATOM 973 C C . ILE A 1 119 ? -9.939 9.713 12.528 1.00 98.25 119 ILE A C 1
ATOM 975 O O . ILE A 1 119 ? -10.392 9.920 13.655 1.00 98.25 119 ILE A O 1
ATOM 979 N N . VAL A 1 120 ? -10.005 10.638 11.568 1.00 98.00 120 VAL A N 1
ATOM 980 C CA . VAL A 1 120 ? -10.472 12.018 11.814 1.00 98.00 120 VAL A CA 1
ATOM 981 C C . VAL A 1 120 ? -11.996 12.135 11.934 1.00 98.00 120 VAL A C 1
ATOM 983 O O . VAL A 1 120 ? -12.494 13.053 12.572 1.00 98.00 120 VAL A O 1
ATOM 986 N N . GLN A 1 121 ? -12.777 11.185 11.412 1.00 96.88 121 GLN A N 1
ATOM 987 C CA . GLN A 1 121 ? -14.228 11.145 11.650 1.00 96.88 121 GLN A CA 1
ATOM 988 C C . GLN A 1 121 ? -14.594 10.600 13.044 1.00 96.88 121 GLN A C 1
ATOM 990 O O . GLN A 1 121 ? -15.738 10.727 13.499 1.00 96.88 121 GLN A O 1
ATOM 995 N N . ALA A 1 122 ? -13.651 9.977 13.758 1.00 95.81 122 ALA A N 1
ATOM 996 C CA . ALA A 1 122 ? -13.897 9.450 15.093 1.00 95.81 122 ALA A CA 1
ATOM 997 C C . ALA A 1 122 ? -13.917 10.571 16.149 1.00 95.81 122 ALA A C 1
ATOM 999 O O . ALA A 1 122 ? -12.897 10.914 16.754 1.00 95.81 122 ALA A O 1
ATOM 1000 N N . LYS A 1 123 ? -15.126 11.084 16.419 1.00 89.56 123 LYS A N 1
ATOM 1001 C CA . LYS A 1 123 ? -15.386 12.115 17.443 1.00 89.56 123 LYS A CA 1
ATOM 1002 C C . LYS A 1 123 ? -14.869 11.716 18.832 1.00 89.56 123 LYS A C 1
ATOM 1004 O O . LYS A 1 123 ? -14.212 12.503 19.501 1.00 89.56 123 LYS A O 1
ATOM 1009 N N . ASN A 1 124 ? -15.114 10.474 19.253 1.00 92.62 124 ASN A N 1
ATOM 1010 C CA . ASN A 1 124 ? -14.652 9.959 20.544 1.00 92.62 124 ASN A CA 1
ATOM 1011 C C . ASN A 1 124 ? -13.164 9.552 20.485 1.00 92.62 124 ASN A C 1
ATOM 1013 O O . ASN A 1 124 ? -12.774 8.769 19.615 1.00 92.62 124 ASN A O 1
ATOM 1017 N N . SER A 1 125 ? -12.357 10.040 21.436 1.00 93.75 125 SER A N 1
ATOM 1018 C CA . SER A 1 125 ? -10.914 9.758 21.506 1.00 93.75 125 SER A CA 1
ATOM 1019 C C . SER A 1 125 ? -10.594 8.265 21.666 1.00 93.75 125 SER A C 1
ATOM 1021 O O . SER A 1 125 ? -9.781 7.735 20.917 1.00 93.75 125 SER A O 1
ATOM 1023 N N . SER A 1 126 ? -11.293 7.545 22.549 1.00 94.62 126 SER A N 1
ATOM 1024 C CA . SER A 1 126 ? -11.108 6.096 22.735 1.00 94.62 126 SER A CA 1
ATOM 1025 C C . SER A 1 126 ? -11.413 5.314 21.452 1.00 94.62 126 SER A C 1
ATOM 1027 O O . SER A 1 126 ? -10.646 4.442 21.044 1.00 94.62 126 SER A O 1
ATOM 1029 N N . LYS A 1 127 ? -12.481 5.687 20.736 1.00 95.69 127 LYS A N 1
ATOM 1030 C CA . LYS A 1 127 ? -12.794 5.083 19.432 1.00 95.69 127 LYS A CA 1
ATOM 1031 C C . LYS A 1 127 ? -11.694 5.350 18.402 1.00 95.69 127 LYS A C 1
ATOM 1033 O O . LYS A 1 127 ? -11.372 4.467 17.612 1.00 95.69 127 LYS A O 1
ATOM 1038 N N . ARG A 1 128 ? -11.121 6.553 18.402 1.00 97.12 128 ARG A N 1
ATOM 1039 C CA . ARG A 1 128 ? -10.013 6.925 17.516 1.00 97.12 128 ARG A CA 1
ATOM 1040 C C . ARG A 1 128 ? -8.756 6.117 17.813 1.00 97.12 128 ARG A C 1
ATOM 1042 O O . ARG A 1 128 ? -8.160 5.572 16.891 1.00 97.12 128 ARG A O 1
ATOM 1049 N N . GLU A 1 129 ? -8.407 5.972 19.088 1.00 96.69 129 GLU A N 1
ATOM 1050 C CA . GLU A 1 129 ? -7.306 5.114 19.537 1.00 96.69 129 GLU A CA 1
ATOM 1051 C C . GLU A 1 129 ? -7.520 3.653 19.108 1.00 96.69 129 GLU A C 1
ATOM 1053 O O . GLU A 1 129 ? -6.580 3.015 18.637 1.00 96.69 129 GLU A O 1
ATOM 1058 N N . ALA A 1 130 ? -8.755 3.141 19.177 1.00 97.25 130 ALA A N 1
ATOM 1059 C CA . ALA A 1 130 ? -9.086 1.796 18.705 1.00 97.25 130 ALA A CA 1
ATOM 1060 C C . ALA A 1 130 ? -8.924 1.638 17.181 1.00 97.25 130 ALA A C 1
ATOM 1062 O O . ALA A 1 130 ? -8.460 0.597 16.720 1.00 97.25 130 ALA A O 1
ATOM 1063 N N . ILE A 1 131 ? -9.266 2.661 16.387 1.00 98.25 131 ILE A N 1
ATOM 1064 C CA . ILE A 1 131 ? -9.039 2.666 14.930 1.00 98.25 131 ILE A CA 1
ATOM 1065 C C . ILE A 1 131 ? -7.541 2.706 14.614 1.00 98.25 131 ILE A C 1
ATOM 1067 O O . ILE A 1 131 ? -7.085 1.979 13.736 1.00 98.25 131 ILE A O 1
ATOM 1071 N N . ILE A 1 132 ? -6.763 3.510 15.338 1.00 98.44 132 ILE A N 1
ATOM 1072 C CA . ILE A 1 132 ? -5.307 3.570 15.161 1.00 98.44 132 ILE A CA 1
ATOM 1073 C C . ILE A 1 132 ? -4.683 2.212 15.498 1.00 98.44 132 ILE A C 1
ATOM 1075 O O . ILE A 1 132 ? -3.954 1.662 14.677 1.00 98.44 132 ILE A O 1
ATOM 1079 N N . ALA A 1 133 ? -5.025 1.627 16.650 1.00 98.12 133 ALA A N 1
ATOM 1080 C CA . ALA A 1 133 ? -4.557 0.297 17.043 1.00 98.12 133 ALA A CA 1
ATOM 1081 C C . ALA A 1 133 ? -4.935 -0.770 16.004 1.00 98.12 133 ALA A C 1
ATOM 1083 O O . ALA A 1 133 ? -4.092 -1.561 15.592 1.00 98.12 133 ALA A O 1
ATOM 1084 N N . LYS A 1 134 ? -6.172 -0.719 15.492 1.00 98.44 134 LYS A N 1
ATOM 1085 C CA . LYS A 1 134 ? -6.637 -1.603 14.422 1.00 98.44 134 LYS A CA 1
ATOM 1086 C C . LYS A 1 134 ? -5.734 -1.557 13.191 1.00 98.44 134 LYS A C 1
ATOM 1088 O O . LYS A 1 134 ? -5.414 -2.604 12.639 1.00 98.44 134 LYS A O 1
ATOM 1093 N N . TRP A 1 135 ? -5.350 -0.364 12.747 1.00 98.75 135 TRP A N 1
ATOM 1094 C CA . TRP A 1 135 ? -4.498 -0.200 11.572 1.00 98.75 135 TRP A CA 1
ATOM 1095 C C . TRP A 1 135 ? -3.044 -0.598 11.824 1.00 98.75 135 TRP A C 1
ATOM 1097 O O . TRP A 1 135 ? -2.410 -1.127 10.916 1.00 98.75 135 TRP A O 1
ATOM 1107 N N . ILE A 1 136 ? -2.540 -0.440 13.052 1.00 98.69 136 ILE A N 1
ATOM 1108 C CA . ILE A 1 136 ? -1.233 -0.983 13.456 1.00 98.69 136 ILE A CA 1
ATOM 1109 C C . ILE A 1 136 ? -1.235 -2.515 13.351 1.00 98.69 136 ILE A C 1
ATOM 1111 O O . ILE A 1 136 ? -0.313 -3.083 12.765 1.00 98.69 136 ILE A O 1
ATOM 1115 N N . ASP A 1 137 ? -2.288 -3.180 13.836 1.00 98.69 137 ASP A N 1
ATOM 1116 C CA . ASP A 1 137 ? -2.427 -4.638 13.716 1.00 98.69 137 ASP A CA 1
ATOM 1117 C C . ASP A 1 137 ? -2.508 -5.079 12.248 1.00 98.69 137 ASP A C 1
ATOM 1119 O O . ASP A 1 137 ? -1.854 -6.039 11.843 1.00 98.69 137 ASP A O 1
ATOM 1123 N N . VAL A 1 138 ? -3.296 -4.370 11.429 1.00 98.88 138 VAL A N 1
ATOM 1124 C CA . VAL A 1 138 ? -3.399 -4.638 9.985 1.00 98.88 138 VAL A CA 1
ATOM 1125 C C . VAL A 1 138 ? -2.036 -4.490 9.305 1.00 98.88 138 VAL A C 1
ATOM 1127 O O . VAL A 1 138 ? -1.666 -5.355 8.517 1.00 98.88 138 VAL A O 1
ATOM 1130 N N . ALA A 1 139 ? -1.257 -3.459 9.641 1.00 98.81 139 ALA A N 1
ATOM 1131 C CA . ALA A 1 139 ? 0.083 -3.262 9.091 1.00 98.81 139 ALA A CA 1
ATOM 1132 C C . ALA A 1 139 ? 1.061 -4.372 9.500 1.00 98.81 139 ALA A C 1
ATOM 1134 O O . ALA A 1 139 ? 1.880 -4.803 8.686 1.00 98.81 139 ALA A O 1
ATOM 1135 N N . ASN A 1 140 ? 0.956 -4.885 10.729 1.00 98.62 140 ASN A N 1
ATOM 1136 C CA . ASN A 1 140 ? 1.739 -6.048 11.136 1.00 98.62 140 ASN A CA 1
ATOM 1137 C C . ASN A 1 140 ? 1.368 -7.293 10.314 1.00 98.62 140 ASN A C 1
ATOM 1139 O O . ASN A 1 140 ? 2.253 -7.977 9.805 1.00 98.62 140 ASN A O 1
ATOM 1143 N N . TYR A 1 141 ? 0.073 -7.544 10.101 1.00 98.75 141 TYR A N 1
ATOM 1144 C CA . TYR A 1 141 ? -0.368 -8.641 9.238 1.00 98.75 141 TYR A CA 1
ATOM 1145 C C . TYR A 1 141 ? 0.037 -8.446 7.775 1.00 98.75 141 TYR A C 1
ATOM 1147 O O . TYR A 1 141 ? 0.348 -9.423 7.101 1.00 98.75 141 TYR A O 1
ATOM 1155 N N . PHE A 1 142 ? 0.091 -7.212 7.270 1.00 98.75 142 PHE A N 1
ATOM 1156 C CA . PHE A 1 142 ? 0.654 -6.949 5.947 1.00 98.75 142 PHE A CA 1
ATOM 1157 C C . PHE A 1 142 ? 2.123 -7.349 5.859 1.00 98.75 142 PHE A C 1
ATOM 1159 O O . PHE A 1 142 ? 2.502 -7.988 4.880 1.00 98.75 142 PHE A O 1
ATOM 1166 N N . ARG A 1 143 ? 2.933 -7.048 6.881 1.00 97.94 143 ARG A N 1
ATOM 1167 C CA . ARG A 1 143 ? 4.321 -7.523 6.953 1.00 97.94 143 ARG A CA 1
ATOM 1168 C C . ARG A 1 143 ? 4.392 -9.052 6.933 1.00 97.94 143 ARG A C 1
ATOM 1170 O O . ARG A 1 143 ? 5.171 -9.595 6.162 1.00 97.94 143 ARG A O 1
ATOM 1177 N N . GLU A 1 144 ? 3.570 -9.738 7.726 1.00 97.19 144 GLU A N 1
ATOM 1178 C CA . GLU A 1 144 ? 3.517 -11.213 7.761 1.00 97.19 144 GLU A CA 1
ATOM 1179 C C . GLU A 1 144 ? 3.080 -11.831 6.421 1.00 97.19 144 GLU A C 1
ATOM 1181 O O . GLU A 1 144 ? 3.536 -12.910 6.052 1.00 97.19 144 GLU A O 1
ATOM 1186 N N . LEU A 1 145 ? 2.216 -11.139 5.673 1.00 97.81 145 LEU A N 1
ATOM 1187 C CA . LEU A 1 145 ? 1.758 -11.531 4.336 1.00 97.81 145 LEU A CA 1
ATOM 1188 C C . LEU A 1 145 ? 2.693 -11.051 3.210 1.00 97.81 145 LEU A C 1
ATOM 1190 O O . LEU A 1 145 ? 2.345 -11.184 2.038 1.00 97.81 145 LEU A O 1
ATOM 1194 N N . ASN A 1 146 ? 3.840 -10.443 3.527 1.00 98.06 146 ASN A N 1
ATOM 1195 C CA . ASN A 1 146 ? 4.719 -9.775 2.563 1.00 98.06 146 ASN A CA 1
ATOM 1196 C C . ASN A 1 146 ? 3.992 -8.756 1.647 1.00 98.06 146 ASN A C 1
ATOM 1198 O O . ASN A 1 146 ? 4.398 -8.533 0.506 1.00 98.06 146 ASN A O 1
ATOM 1202 N N . ASN A 1 147 ? 2.906 -8.129 2.116 1.00 98.56 147 ASN A N 1
ATOM 1203 C CA . ASN A 1 147 ? 2.246 -7.013 1.433 1.00 98.56 147 ASN A CA 1
ATOM 1204 C C . ASN A 1 147 ? 2.898 -5.685 1.838 1.00 98.56 147 ASN A C 1
ATOM 1206 O O . ASN A 1 147 ? 2.360 -4.914 2.633 1.00 98.56 147 ASN A O 1
ATOM 1210 N N . PHE A 1 148 ? 4.079 -5.409 1.299 1.00 98.38 148 PHE A N 1
ATOM 1211 C CA . PHE A 1 148 ? 4.833 -4.202 1.631 1.00 98.38 148 PHE A CA 1
ATOM 1212 C C . PHE A 1 148 ? 4.197 -2.924 1.074 1.00 98.38 148 PHE A C 1
ATOM 1214 O O . PHE A 1 148 ? 4.387 -1.858 1.660 1.00 98.38 148 PHE A O 1
ATOM 1221 N N . ASN A 1 149 ? 3.405 -3.023 -0.001 1.00 98.38 149 ASN A N 1
ATOM 1222 C CA . ASN A 1 149 ? 2.566 -1.913 -0.452 1.00 98.38 149 ASN A CA 1
ATOM 1223 C C . ASN A 1 149 ? 1.558 -1.511 0.638 1.00 98.38 149 ASN A C 1
ATOM 1225 O O . ASN A 1 149 ? 1.550 -0.356 1.057 1.00 98.38 149 ASN A O 1
ATOM 1229 N N . GLY A 1 150 ? 0.802 -2.474 1.173 1.00 98.62 150 GLY A N 1
ATOM 1230 C CA . GLY A 1 150 ? -0.159 -2.236 2.254 1.00 98.62 150 GLY A CA 1
ATOM 1231 C C . GLY A 1 150 ? 0.484 -1.731 3.550 1.00 98.62 150 GLY A C 1
ATOM 1232 O O . GLY A 1 150 ? -0.074 -0.868 4.229 1.00 98.62 150 GLY A O 1
ATOM 1233 N N . VAL A 1 151 ? 1.696 -2.196 3.893 1.00 98.69 151 VAL A N 1
ATOM 1234 C CA . VAL A 1 151 ? 2.462 -1.597 5.006 1.00 98.69 151 VAL A CA 1
ATOM 1235 C C . VAL A 1 151 ? 2.676 -0.102 4.753 1.00 98.69 151 VAL A C 1
ATOM 1237 O O . VAL A 1 151 ? 2.424 0.715 5.641 1.00 98.69 151 VAL A O 1
ATOM 1240 N N . ASN A 1 152 ? 3.117 0.262 3.547 1.00 98.44 152 ASN A N 1
ATOM 1241 C CA . ASN A 1 152 ? 3.389 1.651 3.198 1.00 98.44 152 ASN A CA 1
ATOM 1242 C C . ASN A 1 152 ? 2.117 2.517 3.175 1.00 98.44 152 ASN A C 1
ATOM 1244 O O . ASN A 1 152 ? 2.177 3.674 3.581 1.00 98.44 152 ASN A O 1
ATOM 1248 N N . GLU A 1 153 ? 0.962 1.968 2.784 1.00 98.69 153 GLU A N 1
ATOM 1249 C CA . GLU A 1 153 ? -0.336 2.662 2.861 1.00 98.69 153 GLU A CA 1
ATOM 1250 C C . GLU A 1 153 ? -0.668 3.072 4.301 1.00 98.69 153 GLU A C 1
ATOM 1252 O O . GLU A 1 153 ? -1.027 4.222 4.569 1.00 98.69 153 GLU A O 1
ATOM 1257 N N . VAL A 1 154 ? -0.497 2.157 5.261 1.00 98.81 154 VAL A N 1
ATOM 1258 C CA . VAL A 1 154 ? -0.744 2.474 6.673 1.00 98.81 154 VAL A CA 1
ATOM 1259 C C . VAL A 1 154 ? 0.272 3.491 7.188 1.00 98.81 154 VAL A C 1
ATOM 1261 O O . VAL A 1 154 ? -0.118 4.459 7.840 1.00 98.81 154 VAL A O 1
ATOM 1264 N N . LEU A 1 155 ? 1.563 3.317 6.888 1.00 98.44 155 LEU A N 1
ATOM 1265 C CA . LEU A 1 155 ? 2.597 4.264 7.315 1.00 98.44 155 LEU A CA 1
ATOM 1266 C C . LEU A 1 155 ? 2.354 5.673 6.760 1.00 98.44 155 LEU A C 1
ATOM 1268 O O . LEU A 1 155 ? 2.465 6.639 7.515 1.00 98.44 155 LEU A O 1
ATOM 1272 N N . ALA A 1 156 ? 1.971 5.791 5.487 1.00 98.31 156 ALA A N 1
ATOM 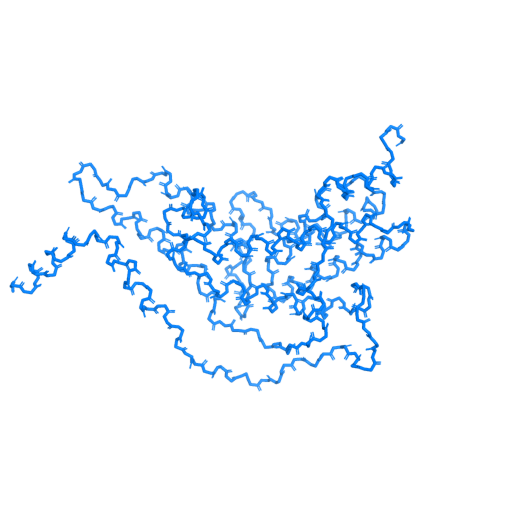1273 C CA . ALA A 1 156 ? 1.640 7.064 4.856 1.00 98.31 156 ALA A CA 1
ATOM 1274 C C . ALA A 1 156 ? 0.420 7.727 5.515 1.00 98.31 156 ALA A C 1
ATOM 1276 O O . ALA A 1 156 ? 0.458 8.920 5.815 1.00 98.31 156 ALA A O 1
ATOM 1277 N N . ALA A 1 157 ? -0.629 6.962 5.832 1.00 98.62 157 ALA A N 1
ATOM 1278 C CA . ALA A 1 157 ? -1.791 7.492 6.545 1.00 98.62 157 ALA A CA 1
ATOM 1279 C C . ALA A 1 157 ? -1.428 8.007 7.949 1.00 98.62 157 ALA A C 1
ATOM 1281 O O . ALA A 1 157 ? -1.823 9.112 8.329 1.00 98.62 157 ALA A O 1
ATOM 1282 N N . MET A 1 158 ? -0.629 7.243 8.700 1.00 98.19 158 MET A N 1
ATOM 1283 C CA . MET A 1 158 ? -0.155 7.629 10.035 1.00 98.19 158 MET A CA 1
ATOM 1284 C C . MET A 1 158 ? 0.820 8.816 10.004 1.00 98.19 158 MET A C 1
ATOM 1286 O O . MET A 1 158 ? 0.903 9.565 10.973 1.00 98.19 158 MET A O 1
ATOM 1290 N N . GLY A 1 159 ? 1.549 8.990 8.899 1.00 97.19 159 GLY A N 1
ATOM 1291 C CA . GLY A 1 159 ? 2.441 10.121 8.643 1.00 97.19 159 GLY A CA 1
ATOM 1292 C C . GLY A 1 159 ? 1.751 11.362 8.067 1.00 97.19 159 GLY A C 1
ATOM 1293 O O . GLY A 1 159 ? 2.416 12.371 7.854 1.00 97.19 159 GLY A O 1
ATOM 1294 N N . SER A 1 160 ? 0.440 11.321 7.810 1.00 97.94 160 SER A N 1
ATOM 1295 C CA . SER A 1 160 ? -0.292 12.487 7.309 1.00 97.94 160 SER A CA 1
ATOM 1296 C C . SER A 1 160 ? -0.376 13.593 8.365 1.00 97.94 160 SER A C 1
ATOM 1298 O O . SER A 1 160 ? -0.539 13.326 9.559 1.00 97.94 160 SER A O 1
ATOM 1300 N N . ALA A 1 161 ? -0.330 14.857 7.933 1.00 96.75 161 ALA A N 1
ATOM 1301 C CA . ALA A 1 161 ? -0.387 16.006 8.840 1.00 96.75 161 ALA A CA 1
ATOM 1302 C C . ALA A 1 161 ? -1.651 15.998 9.723 1.00 96.75 161 ALA A C 1
ATOM 1304 O O . ALA A 1 161 ? -1.590 16.332 10.909 1.00 96.75 161 ALA A O 1
ATOM 1305 N N . ALA A 1 162 ? -2.785 15.562 9.162 1.00 97.44 162 ALA A N 1
ATOM 1306 C CA . ALA A 1 162 ? -4.053 15.428 9.874 1.00 97.44 162 ALA A CA 1
ATOM 1307 C C . ALA A 1 162 ? -4.005 14.373 10.996 1.00 97.44 162 ALA A C 1
ATOM 1309 O O . ALA A 1 162 ? -4.681 14.526 12.006 1.00 97.44 162 ALA A O 1
ATOM 1310 N N . VAL A 1 163 ? -3.202 13.312 10.869 1.00 98.00 163 VAL A N 1
ATOM 1311 C CA . VAL A 1 163 ? -3.080 12.283 11.917 1.00 98.00 163 VAL A CA 1
ATOM 1312 C C . VAL A 1 163 ? -1.985 12.635 12.922 1.00 98.00 163 VAL A C 1
ATOM 1314 O O . VAL A 1 163 ? -2.224 12.545 14.127 1.00 98.00 163 VAL A O 1
ATOM 1317 N N . LEU A 1 164 ? -0.820 13.099 12.453 1.00 96.81 164 LEU A N 1
ATOM 1318 C CA . LEU A 1 164 ? 0.358 13.386 13.284 1.00 96.81 164 LEU A CA 1
ATOM 1319 C C . LEU A 1 164 ? 0.079 14.361 14.430 1.00 96.81 164 LEU A C 1
ATOM 1321 O O . LEU A 1 164 ? 0.708 14.267 15.484 1.00 96.81 164 LEU A O 1
ATOM 1325 N N . ARG A 1 165 ? -0.855 15.298 14.239 1.00 95.44 165 ARG A N 1
ATOM 1326 C CA . ARG A 1 165 ? -1.201 16.303 15.252 1.00 95.44 165 ARG A CA 1
ATOM 1327 C C . ARG A 1 165 ? -2.077 15.776 16.388 1.00 95.44 165 ARG A C 1
ATOM 1329 O O . ARG A 1 165 ? -2.117 16.409 17.440 1.00 95.44 165 ARG A O 1
ATOM 1336 N N . LEU A 1 166 ? -2.789 14.664 16.198 1.00 96.38 166 LEU A N 1
ATOM 1337 C CA . LEU A 1 166 ? -3.816 14.189 17.129 1.00 96.38 166 LEU A CA 1
ATOM 1338 C C . LEU A 1 166 ? -3.213 13.495 18.355 1.00 96.38 166 LEU A C 1
ATOM 1340 O O . LEU A 1 166 ? -2.418 12.568 18.219 1.00 96.38 166 LEU A O 1
ATOM 1344 N N . GLU A 1 167 ? -3.700 13.833 19.552 1.00 94.44 167 GLU A N 1
ATOM 1345 C CA . GLU A 1 167 ? -3.261 13.199 20.809 1.00 94.44 167 GLU A CA 1
ATOM 1346 C C . GLU A 1 167 ? -3.457 11.677 20.817 1.00 94.44 167 GLU A C 1
ATOM 1348 O O . GLU A 1 167 ? -2.591 10.926 21.265 1.00 94.44 167 GLU A O 1
ATOM 1353 N N . SER A 1 168 ? -4.568 11.195 20.249 1.00 95.06 168 SER A N 1
ATOM 1354 C CA . SER A 1 168 ? -4.839 9.759 20.102 1.00 95.06 168 SER A CA 1
ATOM 1355 C C . SER A 1 168 ? -3.736 9.034 19.317 1.00 95.06 168 SER A C 1
ATOM 1357 O O . SER A 1 168 ? -3.449 7.873 19.602 1.00 95.06 168 SER A O 1
ATOM 1359 N N . PHE A 1 169 ? -3.114 9.707 18.340 1.00 96.62 169 PHE A N 1
ATOM 1360 C CA . PHE A 1 169 ? -1.983 9.161 17.595 1.00 96.62 169 PHE A CA 1
ATOM 1361 C C . PHE A 1 169 ? -0.666 9.339 18.343 1.00 96.62 169 PHE A C 1
ATOM 1363 O O . PHE A 1 169 ? 0.105 8.388 18.400 1.00 96.62 169 PHE A O 1
ATOM 1370 N N . LYS A 1 170 ? -0.426 10.489 18.988 1.00 95.50 170 LYS A N 1
ATOM 1371 C CA . LYS A 1 170 ? 0.790 10.726 19.788 1.00 95.50 170 LYS A CA 1
ATOM 1372 C C . LYS A 1 170 ? 1.039 9.636 20.833 1.00 95.50 170 LYS A C 1
ATOM 1374 O O . LYS A 1 170 ? 2.155 9.141 20.951 1.00 95.50 170 LYS A O 1
ATOM 1379 N N . LYS A 1 171 ? -0.017 9.139 21.483 1.00 94.19 171 LYS A N 1
ATOM 1380 C CA . LYS A 1 171 ? 0.057 7.992 22.413 1.00 94.19 171 LYS A CA 1
ATOM 1381 C C . LYS A 1 171 ? 0.526 6.674 21.778 1.00 94.19 171 LYS A C 1
ATOM 1383 O O . LYS A 1 171 ? 0.943 5.763 22.488 1.00 94.19 171 LYS A O 1
ATOM 1388 N N . LYS A 1 172 ? 0.395 6.528 20.459 1.00 93.94 172 LYS A N 1
ATOM 1389 C CA . LYS A 1 172 ? 0.734 5.323 19.684 1.00 93.94 172 LYS A CA 1
ATOM 1390 C C . LYS A 1 172 ? 1.888 5.553 18.706 1.00 93.94 172 LYS A C 1
ATOM 1392 O O . LYS A 1 172 ? 2.336 4.601 18.079 1.00 93.94 172 LYS A O 1
ATOM 1397 N N . GLU A 1 173 ? 2.396 6.776 18.584 1.00 94.00 173 GLU A N 1
ATOM 1398 C CA . GLU A 1 173 ? 3.416 7.159 17.602 1.00 94.00 173 GLU A CA 1
ATOM 1399 C C . GLU A 1 173 ? 4.698 6.327 17.745 1.00 94.00 173 GLU A C 1
ATOM 1401 O O . GLU A 1 173 ? 5.290 5.931 16.739 1.00 94.00 173 GLU A O 1
ATOM 1406 N N . ASN A 1 174 ? 5.050 5.989 18.990 1.00 94.62 174 ASN A N 1
ATOM 1407 C CA . ASN A 1 174 ? 6.207 5.174 19.368 1.00 94.62 174 ASN A CA 1
ATOM 1408 C C . ASN A 1 174 ? 5.883 3.679 19.530 1.00 94.62 174 ASN A C 1
ATOM 1410 O O . ASN A 1 174 ? 6.642 2.945 20.163 1.00 94.62 174 ASN A O 1
ATOM 1414 N N . HIS A 1 175 ? 4.751 3.206 18.997 1.00 97.50 175 HIS A N 1
ATOM 1415 C CA . HIS A 1 175 ? 4.402 1.790 19.062 1.00 97.50 175 HIS A CA 1
ATOM 1416 C C . HIS A 1 175 ? 5.504 0.934 18.401 1.00 97.50 175 HIS A C 1
ATOM 1418 O O . HIS A 1 175 ? 5.882 1.241 17.265 1.00 97.50 175 HIS A O 1
ATOM 1424 N N . PRO A 1 176 ? 5.995 -0.151 19.041 1.00 97.81 176 PRO A N 1
ATOM 1425 C CA . PRO A 1 176 ? 7.132 -0.933 18.539 1.00 97.81 176 PRO A CA 1
ATOM 1426 C C . PRO A 1 176 ? 6.962 -1.399 17.091 1.00 97.81 176 PRO A C 1
ATOM 1428 O O . PRO A 1 176 ? 7.842 -1.175 16.266 1.00 97.81 176 PRO A O 1
ATOM 1431 N N . VAL A 1 177 ? 5.777 -1.923 16.757 1.00 97.81 177 VAL A N 1
ATOM 1432 C CA . VAL A 1 177 ? 5.428 -2.323 15.384 1.00 97.81 177 VAL A CA 1
ATOM 1433 C C . VAL A 1 177 ? 5.576 -1.158 14.399 1.00 97.81 177 VAL A C 1
ATOM 1435 O O . VAL A 1 177 ? 6.193 -1.326 13.357 1.00 97.81 177 VAL A O 1
ATOM 1438 N N . LEU A 1 178 ? 5.063 0.040 14.708 1.00 97.56 178 LEU A N 1
ATOM 1439 C CA . LEU A 1 178 ? 5.189 1.181 13.792 1.00 97.56 178 LEU A CA 1
ATOM 1440 C C . LEU A 1 178 ? 6.648 1.589 13.594 1.00 97.56 178 LEU A C 1
ATOM 1442 O O . LEU A 1 178 ? 7.032 1.933 12.479 1.00 97.56 178 LEU A O 1
ATOM 1446 N N . ARG A 1 179 ? 7.462 1.544 14.654 1.00 97.50 179 ARG A N 1
ATOM 1447 C CA . ARG A 1 179 ? 8.897 1.831 14.564 1.00 97.50 179 ARG A CA 1
ATOM 1448 C C . ARG A 1 179 ? 9.603 0.833 13.646 1.00 97.50 179 ARG A C 1
ATOM 1450 O O . ARG A 1 179 ? 10.255 1.259 12.701 1.00 97.50 179 ARG A O 1
ATOM 1457 N N . GLU A 1 180 ? 9.398 -0.464 13.861 1.00 97.88 180 GLU A N 1
ATOM 1458 C CA . GLU A 1 180 ? 9.983 -1.520 13.023 1.00 97.88 180 GLU A CA 1
ATOM 1459 C C . GLU A 1 180 ? 9.566 -1.388 11.552 1.00 97.88 180 GLU A C 1
ATOM 1461 O O . GLU A 1 180 ? 10.391 -1.512 10.648 1.00 97.88 180 GLU A O 1
ATOM 1466 N N . LEU A 1 181 ? 8.286 -1.101 11.292 1.00 98.00 181 LEU A N 1
ATOM 1467 C CA . LEU A 1 181 ? 7.780 -0.935 9.929 1.00 98.00 181 LEU A CA 1
ATOM 1468 C C . LEU A 1 181 ? 8.369 0.311 9.246 1.00 98.00 181 LEU A C 1
ATOM 1470 O O . LEU A 1 181 ? 8.717 0.244 8.066 1.00 98.00 181 LEU A O 1
ATOM 1474 N N . ARG A 1 182 ? 8.532 1.426 9.973 1.00 97.12 182 ARG A N 1
ATOM 1475 C CA . ARG A 1 182 ? 9.208 2.632 9.458 1.00 97.12 182 ARG A CA 1
ATOM 1476 C C . ARG A 1 182 ? 10.676 2.368 9.152 1.00 97.12 182 ARG A C 1
ATOM 1478 O O . ARG A 1 182 ? 11.147 2.756 8.091 1.00 97.12 182 ARG A O 1
ATOM 1485 N N . GLU A 1 183 ? 11.390 1.691 10.047 1.00 96.75 183 GLU A N 1
ATOM 1486 C CA . GLU A 1 183 ? 12.795 1.324 9.839 1.00 96.75 183 GLU A CA 1
ATOM 1487 C C . GLU A 1 183 ? 12.970 0.399 8.630 1.00 96.75 183 GLU A C 1
ATOM 1489 O O . GLU A 1 183 ? 13.937 0.541 7.878 1.00 96.75 183 GLU A O 1
ATOM 1494 N N . MET A 1 184 ? 12.021 -0.514 8.414 1.00 96.69 184 MET A N 1
ATOM 1495 C CA . MET A 1 184 ? 12.012 -1.414 7.267 1.00 96.69 184 MET A CA 1
ATOM 1496 C C . MET A 1 184 ? 11.838 -0.659 5.943 1.00 96.69 184 MET A C 1
ATOM 1498 O O . MET A 1 184 ? 12.581 -0.936 5.006 1.00 96.69 184 MET A O 1
ATOM 1502 N N . LEU A 1 185 ? 10.887 0.280 5.859 1.00 95.25 185 LEU A N 1
ATOM 1503 C CA . LEU A 1 185 ? 10.519 0.989 4.620 1.00 95.25 185 LEU A CA 1
ATOM 1504 C C . LEU A 1 185 ? 11.124 2.392 4.470 1.00 95.25 185 LEU A C 1
ATOM 1506 O O . LEU A 1 185 ? 10.746 3.129 3.561 1.00 95.25 185 LEU A O 1
ATOM 1510 N N . GLN A 1 186 ? 12.072 2.780 5.321 1.00 93.25 186 GLN A N 1
ATOM 1511 C CA . GLN A 1 186 ? 12.714 4.087 5.207 1.00 93.25 186 GLN A CA 1
ATOM 1512 C C . GLN A 1 186 ? 13.434 4.252 3.850 1.00 93.25 186 GLN A C 1
ATOM 1514 O O . GLN A 1 186 ? 14.113 3.326 3.397 1.00 93.25 186 GLN A O 1
ATOM 1519 N N . PRO A 1 187 ? 13.372 5.440 3.223 1.00 92.12 187 PRO A N 1
ATOM 1520 C CA . PRO A 1 187 ? 14.028 5.697 1.939 1.00 92.12 187 PRO A CA 1
ATOM 1521 C C . PRO A 1 187 ? 15.559 5.802 2.046 1.00 92.12 187 PRO A C 1
ATOM 1523 O O . PRO A 1 187 ? 16.249 5.806 1.025 1.00 92.12 187 PRO A O 1
ATOM 1526 N N . THR A 1 188 ? 16.111 5.858 3.265 1.00 92.88 188 THR A N 1
ATOM 1527 C CA . THR A 1 188 ? 17.547 5.981 3.550 1.00 92.88 188 THR A CA 1
ATOM 1528 C C . THR A 1 188 ? 18.388 4.977 2.756 1.00 92.88 188 THR A C 1
ATOM 1530 O O . THR A 1 188 ? 18.149 3.766 2.782 1.00 92.88 188 THR A O 1
ATOM 1533 N N . GLY A 1 189 ? 19.406 5.489 2.057 1.00 89.62 189 GLY A N 1
ATOM 1534 C CA . GLY A 1 189 ? 20.294 4.673 1.228 1.00 89.62 189 GLY A CA 1
ATOM 1535 C C . GLY A 1 189 ? 19.563 3.945 0.098 1.00 89.62 189 GLY A C 1
ATOM 1536 O O . GLY A 1 189 ? 19.873 2.783 -0.154 1.00 89.62 189 GLY A O 1
ATOM 1537 N N . ASN A 1 190 ? 18.579 4.602 -0.531 1.00 91.50 190 ASN A N 1
ATOM 1538 C CA . ASN A 1 190 ? 17.712 4.022 -1.560 1.00 91.50 190 ASN A CA 1
ATOM 1539 C C . ASN A 1 190 ? 17.021 2.743 -1.058 1.00 91.50 190 ASN A C 1
ATOM 1541 O O . ASN A 1 190 ? 17.175 1.661 -1.628 1.00 91.50 190 ASN A O 1
ATOM 1545 N N . TYR A 1 191 ? 16.298 2.862 0.057 1.00 94.69 191 TYR A N 1
ATOM 1546 C CA . TYR A 1 191 ? 15.557 1.755 0.667 1.00 94.69 191 TYR A CA 1
ATOM 1547 C C . TYR A 1 191 ? 16.442 0.550 1.039 1.00 94.69 191 TYR A C 1
ATOM 1549 O O . TYR A 1 191 ? 16.050 -0.607 0.872 1.00 94.69 191 TYR A O 1
ATOM 1557 N N . LYS A 1 192 ? 17.656 0.789 1.558 1.00 95.38 192 LYS A N 1
ATOM 1558 C CA . LYS A 1 192 ? 18.646 -0.270 1.848 1.00 95.38 192 LYS A CA 1
ATOM 1559 C C . LYS A 1 192 ? 18.088 -1.392 2.735 1.00 95.38 192 LYS A C 1
ATOM 1561 O O . LYS A 1 192 ? 18.324 -2.569 2.455 1.00 95.38 192 LYS A O 1
ATOM 1566 N N . ALA A 1 193 ? 17.360 -1.033 3.796 1.00 96.12 193 ALA A N 1
ATOM 1567 C CA . ALA A 1 193 ? 16.745 -1.992 4.715 1.00 96.12 193 ALA A CA 1
ATOM 1568 C C . ALA A 1 193 ? 15.664 -2.824 4.009 1.00 96.12 193 ALA A C 1
ATOM 1570 O O . ALA A 1 193 ? 15.722 -4.055 4.027 1.00 96.12 193 ALA A O 1
ATOM 1571 N N . PHE A 1 194 ? 14.749 -2.163 3.300 1.00 96.44 194 PHE A N 1
ATOM 1572 C CA . PHE A 1 194 ? 13.689 -2.824 2.546 1.00 96.44 194 PHE A CA 1
ATOM 1573 C C . PHE A 1 194 ? 14.239 -3.778 1.482 1.00 96.44 194 PHE A C 1
ATOM 1575 O O . PHE A 1 194 ? 13.793 -4.916 1.374 1.00 96.44 194 PHE A O 1
ATOM 1582 N N . ARG A 1 195 ? 15.272 -3.371 0.737 1.00 95.25 195 ARG A N 1
ATOM 1583 C CA . ARG A 1 195 ? 15.917 -4.228 -0.271 1.00 95.25 195 ARG A CA 1
ATOM 1584 C C . ARG A 1 195 ? 16.542 -5.480 0.336 1.00 95.25 195 ARG A C 1
ATOM 1586 O O . ARG A 1 195 ? 16.550 -6.523 -0.314 1.00 95.25 195 ARG A O 1
ATOM 1593 N N . LYS A 1 196 ? 17.057 -5.409 1.570 1.00 95.56 196 LYS A N 1
ATOM 1594 C CA . LYS A 1 196 ? 17.526 -6.597 2.299 1.00 95.56 196 LYS A CA 1
ATOM 1595 C C . LYS A 1 196 ? 16.363 -7.542 2.606 1.00 95.56 196 LYS A C 1
ATOM 1597 O O . LYS A 1 196 ? 16.514 -8.739 2.390 1.00 95.56 196 LYS A O 1
ATOM 1602 N N . VAL A 1 197 ? 15.219 -7.006 3.037 1.00 95.38 197 VAL A N 1
ATOM 1603 C CA . VAL A 1 197 ? 13.997 -7.793 3.274 1.00 95.38 197 VAL A CA 1
ATOM 1604 C C . VAL A 1 197 ? 13.508 -8.444 1.981 1.00 95.38 197 VAL A C 1
ATOM 1606 O O . VAL A 1 197 ? 13.291 -9.648 1.964 1.00 95.38 197 VAL A O 1
ATOM 1609 N N . LEU A 1 198 ? 13.432 -7.698 0.875 1.00 93.38 198 LEU A N 1
ATOM 1610 C CA . LEU A 1 198 ? 13.019 -8.233 -0.427 1.00 93.38 198 LEU A CA 1
ATOM 1611 C C . LEU A 1 198 ? 13.893 -9.400 -0.899 1.00 93.38 198 LEU A C 1
ATOM 1613 O O . LEU A 1 198 ? 13.370 -10.380 -1.409 1.00 93.38 198 LEU A O 1
ATOM 1617 N N . LYS A 1 199 ? 15.214 -9.331 -0.692 1.00 91.50 199 LYS A N 1
ATOM 1618 C CA . LYS A 1 199 ? 16.136 -10.428 -1.042 1.00 91.50 199 LYS A CA 1
ATOM 1619 C C . LYS A 1 199 ? 15.926 -11.699 -0.213 1.00 91.50 199 LYS A C 1
ATOM 1621 O O . LYS A 1 199 ? 16.363 -12.762 -0.634 1.00 91.50 199 LYS A O 1
ATOM 1626 N N . GLN A 1 200 ? 15.345 -11.574 0.978 1.00 91.81 200 GLN A N 1
ATOM 1627 C CA . GLN A 1 200 ? 15.111 -12.679 1.912 1.00 91.81 200 GLN A CA 1
ATOM 1628 C C . GLN A 1 200 ? 13.664 -13.187 1.868 1.00 91.81 200 GLN A C 1
ATOM 1630 O O . GLN A 1 200 ? 13.382 -14.272 2.373 1.00 91.81 200 GLN A O 1
ATOM 1635 N N . ALA A 1 201 ? 12.746 -12.405 1.297 1.00 89.56 201 ALA A N 1
ATOM 1636 C CA . ALA A 1 201 ? 11.334 -12.731 1.229 1.00 89.56 201 ALA A CA 1
ATOM 1637 C C . ALA A 1 201 ? 11.064 -13.770 0.136 1.00 89.56 201 ALA A C 1
ATOM 1639 O O . ALA A 1 201 ? 11.467 -13.612 -1.016 1.00 89.56 201 ALA A O 1
ATOM 1640 N N . ASN A 1 202 ? 10.320 -14.812 0.496 1.00 86.69 202 ASN A N 1
ATOM 1641 C CA . ASN A 1 202 ? 9.820 -15.788 -0.463 1.00 86.69 202 ASN A CA 1
ATOM 1642 C C . ASN A 1 202 ? 8.436 -15.347 -0.973 1.00 86.69 202 ASN A C 1
ATOM 1644 O O . ASN A 1 202 ? 7.607 -14.929 -0.159 1.00 86.69 202 ASN A O 1
ATOM 1648 N N . PRO A 1 203 ? 8.151 -15.454 -2.285 1.00 89.88 203 PRO A N 1
ATOM 1649 C CA . PRO A 1 203 ? 6.803 -15.255 -2.812 1.00 89.88 203 PRO A CA 1
ATOM 1650 C C . PRO A 1 203 ? 5.778 -16.191 -2.133 1.00 89.88 203 PRO A C 1
ATOM 1652 O O . PRO A 1 203 ? 6.148 -17.303 -1.743 1.00 89.88 203 PRO A O 1
ATOM 1655 N N . PRO A 1 204 ? 4.489 -15.811 -2.032 1.00 94.44 204 PRO A N 1
ATOM 1656 C CA . PRO A 1 204 ? 3.858 -14.617 -2.606 1.00 94.44 204 PRO A CA 1
ATOM 1657 C C . PRO A 1 204 ? 4.209 -13.326 -1.849 1.00 94.44 204 PRO A C 1
ATOM 1659 O O . PRO A 1 204 ? 4.366 -13.339 -0.627 1.00 94.44 204 PRO A O 1
ATOM 1662 N N . LEU A 1 205 ? 4.339 -12.211 -2.579 1.00 95.88 205 LEU A N 1
ATOM 1663 C CA . LEU A 1 205 ? 4.563 -10.881 -2.002 1.00 95.88 205 LEU A CA 1
ATOM 1664 C C . LEU A 1 205 ? 4.083 -9.747 -2.920 1.00 95.88 205 LEU A C 1
ATOM 1666 O O . LEU A 1 205 ? 4.099 -9.885 -4.142 1.00 95.88 205 LEU A O 1
ATOM 1670 N N . VAL A 1 206 ? 3.710 -8.610 -2.325 1.00 97.44 206 VAL A N 1
ATOM 1671 C CA . VAL A 1 206 ? 3.411 -7.350 -3.029 1.00 97.44 206 VAL A CA 1
ATOM 1672 C C . VAL A 1 206 ? 4.473 -6.318 -2.638 1.00 97.44 206 VAL A C 1
ATOM 1674 O O . VAL A 1 206 ? 4.502 -5.882 -1.482 1.00 97.44 206 VAL A O 1
ATOM 1677 N N . PRO A 1 207 ? 5.367 -5.901 -3.548 1.00 96.00 207 PRO A N 1
ATOM 1678 C CA . PRO A 1 207 ? 6.379 -4.910 -3.218 1.00 96.00 207 PRO A CA 1
ATOM 1679 C C . PRO A 1 207 ? 5.805 -3.488 -3.210 1.00 96.00 20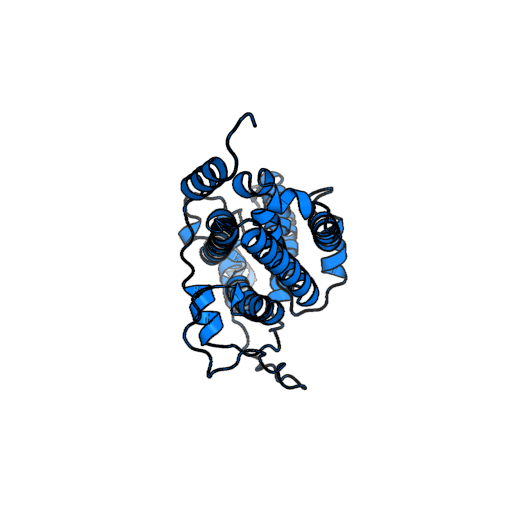7 PRO A C 1
ATOM 1681 O O . PRO A 1 207 ? 4.854 -3.177 -3.926 1.00 96.00 207 PRO A O 1
ATOM 1684 N N . PHE A 1 208 ? 6.457 -2.578 -2.483 1.00 95.50 208 PHE A N 1
ATOM 1685 C CA . PHE A 1 208 ? 6.261 -1.147 -2.700 1.00 95.50 208 PHE A CA 1
ATOM 1686 C C . PHE A 1 208 ? 6.989 -0.716 -3.986 1.00 95.50 208 PHE A C 1
ATOM 1688 O O . PHE A 1 208 ? 8.209 -0.539 -3.997 1.00 95.50 208 PHE A O 1
ATOM 1695 N N . VAL A 1 209 ? 6.233 -0.560 -5.080 1.00 93.31 209 VAL A N 1
ATOM 1696 C CA . VAL A 1 209 ? 6.765 -0.277 -6.431 1.00 93.31 209 VAL A CA 1
ATOM 1697 C C . VAL A 1 209 ? 7.567 1.030 -6.490 1.00 93.31 209 VAL A C 1
ATOM 1699 O O . VAL A 1 209 ? 8.532 1.114 -7.251 1.00 93.31 209 VAL A O 1
ATOM 1702 N N . GLY A 1 210 ? 7.249 2.011 -5.638 1.00 90.69 210 GLY A N 1
ATOM 1703 C CA . GLY A 1 210 ? 7.970 3.286 -5.564 1.00 90.69 210 GLY A CA 1
ATOM 1704 C C . GLY A 1 210 ? 9.474 3.135 -5.301 1.00 90.69 210 GLY A C 1
ATOM 1705 O O . GLY A 1 210 ? 10.264 3.902 -5.843 1.00 90.69 210 GLY A O 1
ATOM 1706 N N . CYS A 1 211 ? 9.890 2.093 -4.570 1.00 92.69 211 CYS A N 1
ATOM 1707 C CA . CYS A 1 211 ? 11.308 1.775 -4.356 1.00 92.69 211 CYS A CA 1
ATOM 1708 C C . CYS A 1 211 ? 12.057 1.504 -5.673 1.00 92.69 211 CYS A C 1
ATOM 1710 O O . CYS A 1 211 ? 13.211 1.896 -5.820 1.00 92.69 211 CYS A O 1
ATOM 1712 N N . PHE A 1 212 ? 11.419 0.829 -6.631 1.00 93.12 212 PHE A N 1
ATOM 1713 C CA . PHE A 1 212 ? 12.034 0.495 -7.918 1.00 93.12 212 PHE A CA 1
ATOM 1714 C C . PHE A 1 212 ? 11.902 1.628 -8.936 1.00 93.12 212 PHE A C 1
ATOM 1716 O O . PHE A 1 212 ? 12.770 1.794 -9.789 1.00 93.12 212 PHE A O 1
ATOM 1723 N N . GLN A 1 213 ? 10.845 2.438 -8.832 1.00 91.62 213 GLN A N 1
ATOM 1724 C CA . GLN A 1 213 ? 10.672 3.621 -9.678 1.00 91.62 213 GLN A CA 1
ATOM 1725 C C . GLN A 1 213 ? 11.829 4.611 -9.512 1.00 91.62 213 GLN A C 1
ATOM 1727 O O . GLN A 1 213 ? 12.254 5.194 -10.504 1.00 91.62 213 GLN A O 1
ATOM 1732 N N . THR A 1 214 ? 12.393 4.753 -8.306 1.00 90.25 214 THR A N 1
ATOM 1733 C CA . THR A 1 214 ? 13.595 5.574 -8.084 1.00 90.25 214 THR A CA 1
ATOM 1734 C C . THR A 1 214 ? 14.795 5.080 -8.899 1.00 90.25 214 THR A C 1
ATOM 1736 O O . THR A 1 214 ? 15.496 5.893 -9.498 1.00 90.25 214 THR A O 1
ATOM 1739 N N . ASP A 1 215 ? 15.008 3.762 -8.981 1.00 92.81 215 ASP A N 1
ATOM 1740 C CA . ASP A 1 215 ? 16.097 3.186 -9.783 1.00 92.81 215 ASP A CA 1
ATOM 1741 C C . ASP A 1 215 ? 15.881 3.448 -11.273 1.00 92.81 215 ASP A C 1
ATOM 1743 O O . ASP A 1 215 ? 16.814 3.825 -11.982 1.00 92.81 215 ASP A O 1
ATOM 1747 N N . LEU A 1 216 ? 14.644 3.260 -11.744 1.00 93.94 216 LEU A N 1
ATOM 1748 C CA . LEU A 1 216 ? 14.289 3.495 -13.138 1.00 93.94 216 LEU A CA 1
ATOM 1749 C C . LEU A 1 216 ? 14.497 4.963 -13.514 1.00 93.94 216 LEU A C 1
ATOM 1751 O O . LEU A 1 216 ? 15.177 5.223 -14.497 1.00 93.94 216 LEU A O 1
ATOM 1755 N N . VAL A 1 217 ? 14.009 5.913 -12.709 1.00 92.62 217 VAL A N 1
ATOM 1756 C CA . VAL A 1 217 ? 14.228 7.353 -12.944 1.00 92.62 217 VAL A CA 1
ATOM 1757 C C . VAL A 1 217 ? 15.721 7.674 -13.008 1.00 92.62 217 VAL A C 1
ATOM 1759 O O . VAL A 1 217 ? 16.171 8.295 -13.964 1.00 92.62 217 VAL A O 1
ATOM 1762 N N . PHE A 1 218 ? 16.519 7.169 -12.063 1.00 92.69 218 PHE A N 1
ATOM 1763 C CA . PHE A 1 218 ? 17.965 7.401 -12.062 1.00 92.69 218 PHE A CA 1
ATOM 1764 C C . PHE A 1 218 ? 18.661 6.855 -13.322 1.00 92.69 218 PHE A C 1
ATOM 1766 O O . PHE A 1 218 ? 19.556 7.493 -13.881 1.00 92.69 218 PHE A O 1
ATOM 1773 N N . ILE A 1 219 ? 18.257 5.671 -13.795 1.00 92.62 219 ILE A N 1
ATOM 1774 C CA . ILE A 1 219 ? 18.784 5.089 -15.035 1.00 92.62 219 ILE A CA 1
ATOM 1775 C C . ILE A 1 219 ? 18.361 5.923 -16.249 1.00 92.62 219 ILE A C 1
ATOM 1777 O O . ILE A 1 219 ? 19.189 6.150 -17.137 1.00 92.62 219 ILE A O 1
ATOM 1781 N N . GLU A 1 220 ? 17.100 6.349 -16.302 1.00 90.06 220 GLU A N 1
ATOM 1782 C CA . GLU A 1 220 ? 16.534 7.111 -17.415 1.00 90.06 220 GLU A CA 1
ATOM 1783 C C . GLU A 1 220 ? 17.185 8.493 -17.550 1.00 90.06 220 GLU A C 1
ATOM 1785 O O . GLU A 1 220 ? 17.648 8.826 -18.643 1.00 90.06 220 GLU A O 1
ATOM 1790 N N . ASP A 1 221 ? 17.323 9.231 -16.447 1.00 90.38 221 ASP A N 1
ATOM 1791 C CA . ASP A 1 221 ? 17.908 10.578 -16.422 1.00 90.38 221 ASP A CA 1
ATOM 1792 C C . ASP A 1 221 ? 19.425 10.556 -16.660 1.00 90.38 221 ASP A C 1
ATOM 1794 O O . ASP A 1 221 ? 19.983 11.429 -17.327 1.00 90.38 221 ASP A O 1
ATOM 1798 N N . GLY A 1 222 ? 20.114 9.532 -16.147 1.00 90.69 222 GLY A N 1
ATOM 1799 C CA . GLY A 1 222 ? 21.568 9.416 -16.258 1.00 90.69 222 GLY A CA 1
ATOM 1800 C C . GLY A 1 222 ? 22.069 8.893 -17.607 1.00 90.69 222 GLY A C 1
ATOM 1801 O O . GLY A 1 222 ? 23.270 8.941 -17.869 1.00 90.69 222 GLY A O 1
ATOM 1802 N N . ASN A 1 223 ? 21.198 8.343 -18.464 1.00 88.25 223 ASN A N 1
ATOM 1803 C CA . ASN A 1 223 ? 21.619 7.665 -19.693 1.00 88.25 223 ASN A CA 1
ATOM 1804 C C . ASN A 1 223 ? 20.696 8.015 -20.866 1.00 88.25 223 ASN A C 1
ATOM 1806 O O . ASN A 1 223 ? 19.512 7.691 -20.855 1.00 88.25 223 ASN A O 1
ATOM 1810 N N . LYS A 1 224 ? 21.240 8.574 -21.954 1.00 88.12 224 LYS A N 1
ATOM 1811 C CA . LYS A 1 224 ? 20.484 8.738 -23.208 1.00 88.12 224 LYS A CA 1
ATOM 1812 C C . LYS A 1 224 ? 20.186 7.377 -23.846 1.00 88.12 224 LYS A C 1
ATOM 1814 O O . LYS A 1 224 ? 20.975 6.438 -23.721 1.00 88.12 224 LYS A O 1
ATOM 1819 N N . ILE A 1 225 ? 19.039 7.278 -24.525 1.00 83.75 225 ILE A N 1
ATOM 1820 C CA . ILE A 1 225 ? 18.618 6.050 -25.219 1.00 83.75 225 ILE A CA 1
ATOM 1821 C C . ILE A 1 225 ? 19.477 5.748 -26.454 1.00 83.75 225 ILE A C 1
ATOM 1823 O O . ILE A 1 225 ? 19.716 4.582 -26.768 1.00 83.75 225 ILE A O 1
ATOM 1827 N N . LEU A 1 226 ? 19.994 6.794 -27.106 1.00 87.56 226 LEU A N 1
ATOM 1828 C CA . LEU A 1 226 ? 20.964 6.699 -28.191 1.00 87.56 226 LEU A CA 1
ATOM 1829 C C . LEU A 1 226 ? 22.341 7.171 -27.720 1.00 87.56 226 LEU A C 1
ATOM 1831 O O . LEU A 1 226 ? 22.466 8.139 -26.966 1.00 87.56 226 LEU A O 1
ATOM 1835 N N . LEU A 1 227 ? 23.368 6.479 -28.196 1.00 89.19 227 LEU A N 1
ATOM 1836 C CA . LEU A 1 227 ? 24.762 6.894 -28.113 1.00 89.19 227 LEU A CA 1
ATOM 1837 C C . LEU A 1 227 ? 25.035 8.050 -29.099 1.00 89.19 227 LEU A C 1
ATOM 1839 O O . LEU A 1 227 ? 24.245 8.265 -30.021 1.00 89.19 227 LEU A O 1
ATOM 1843 N N . PRO A 1 228 ? 26.164 8.779 -28.971 1.00 91.81 228 PRO A N 1
ATOM 1844 C CA . PRO A 1 228 ? 26.504 9.878 -29.885 1.00 91.81 228 PRO A CA 1
ATOM 1845 C C . PRO A 1 228 ? 26.588 9.474 -31.365 1.00 91.81 228 PRO A C 1
ATOM 1847 O O . PRO A 1 228 ? 26.379 10.303 -32.240 1.00 91.81 228 PRO A O 1
ATOM 1850 N N . ASN A 1 229 ? 26.861 8.197 -31.645 1.00 90.25 229 ASN A N 1
ATOM 1851 C CA . ASN A 1 229 ? 26.886 7.627 -32.996 1.00 90.25 229 ASN A CA 1
ATOM 1852 C C . ASN A 1 229 ? 25.493 7.233 -33.531 1.00 90.25 229 ASN A C 1
ATOM 1854 O O . ASN A 1 229 ? 25.406 6.585 -34.568 1.00 90.25 229 ASN A O 1
ATOM 1858 N N . GLY A 1 230 ? 24.412 7.563 -32.817 1.00 87.12 230 GLY A N 1
ATOM 1859 C CA . GLY A 1 230 ? 23.037 7.246 -33.206 1.00 87.12 230 GLY A CA 1
ATOM 1860 C C . GLY A 1 230 ? 22.595 5.807 -32.915 1.00 87.12 230 GLY A C 1
ATOM 1861 O O . GLY A 1 230 ? 21.425 5.490 -33.110 1.00 87.12 230 GLY A O 1
ATOM 1862 N N . HIS A 1 231 ? 23.475 4.933 -32.413 1.00 87.44 231 HIS A N 1
ATOM 1863 C CA . HIS A 1 231 ? 23.115 3.556 -32.066 1.00 87.44 231 HIS A CA 1
ATOM 1864 C C . HIS A 1 231 ? 22.410 3.459 -30.707 1.00 87.44 231 HIS A C 1
ATOM 1866 O O . HIS A 1 231 ? 22.657 4.249 -29.795 1.00 87.44 231 HIS A O 1
ATOM 1872 N N . THR A 1 232 ? 21.565 2.439 -30.538 1.00 87.81 232 THR A N 1
ATOM 1873 C CA . THR A 1 232 ? 20.888 2.153 -29.267 1.00 87.81 232 THR A CA 1
ATOM 1874 C C . THR A 1 232 ? 21.884 1.859 -28.147 1.00 87.81 232 THR A C 1
ATOM 1876 O O . THR A 1 232 ? 22.794 1.039 -28.278 1.00 87.81 232 THR A O 1
ATOM 1879 N N . HIS A 1 233 ? 21.667 2.484 -26.994 1.00 88.38 233 HIS A N 1
ATOM 1880 C CA . HIS A 1 233 ? 22.459 2.257 -25.797 1.00 88.38 233 HIS A CA 1
ATOM 1881 C C . HIS A 1 233 ? 22.007 0.970 -25.078 1.00 88.38 233 HIS A C 1
ATOM 1883 O O . HIS A 1 233 ? 21.244 0.997 -24.110 1.00 88.38 233 HIS A O 1
ATOM 1889 N N . PHE A 1 234 ? 22.487 -0.190 -25.535 1.00 91.62 234 PHE A N 1
ATOM 1890 C CA . PHE A 1 234 ? 22.095 -1.496 -24.980 1.00 91.62 234 PHE A CA 1
ATOM 1891 C C . PHE A 1 234 ? 22.403 -1.664 -23.485 1.00 91.62 234 PHE A C 1
ATOM 1893 O O . PHE A 1 234 ? 21.627 -2.301 -22.776 1.00 91.62 234 PHE A O 1
ATOM 1900 N N . ALA A 1 235 ? 23.476 -1.052 -22.972 1.00 91.19 235 ALA A N 1
ATOM 1901 C CA . ALA A 1 235 ? 23.785 -1.093 -21.542 1.00 91.19 235 ALA A CA 1
ATOM 1902 C C . ALA A 1 235 ? 22.701 -0.405 -20.688 1.00 91.19 235 ALA A C 1
ATOM 1904 O O . ALA A 1 235 ? 22.357 -0.910 -19.618 1.00 91.19 235 ALA A O 1
ATOM 1905 N N . LYS A 1 236 ? 22.105 0.697 -21.172 1.00 89.62 236 LYS A N 1
ATOM 1906 C CA . LYS A 1 236 ? 20.919 1.306 -20.548 1.00 89.62 236 LYS A CA 1
ATOM 1907 C C . LYS A 1 236 ? 19.740 0.333 -20.569 1.00 89.62 236 LYS A C 1
ATOM 1909 O O . LYS A 1 236 ? 19.138 0.089 -19.528 1.00 89.62 236 LYS A O 1
ATOM 1914 N N . CYS A 1 237 ? 19.452 -0.255 -21.732 1.00 89.31 237 CYS A N 1
ATOM 1915 C CA . CYS A 1 237 ? 18.338 -1.194 -21.902 1.00 89.31 237 CYS A CA 1
ATOM 1916 C C . CYS A 1 237 ? 18.448 -2.386 -20.938 1.00 89.31 237 CYS A C 1
ATOM 1918 O O . CYS A 1 237 ? 17.468 -2.760 -20.301 1.00 89.31 237 CYS A O 1
ATOM 1920 N N . TYR A 1 238 ? 19.655 -2.934 -20.776 1.00 92.06 238 TYR A N 1
ATOM 1921 C CA . TYR A 1 238 ? 19.930 -4.020 -19.839 1.00 92.06 238 TYR A CA 1
ATOM 1922 C C . TYR A 1 238 ? 19.665 -3.616 -18.381 1.00 92.06 238 TYR A C 1
ATOM 1924 O O . TYR A 1 238 ? 19.014 -4.359 -17.649 1.00 92.06 238 TYR A O 1
ATOM 1932 N N . LYS A 1 239 ? 20.109 -2.423 -17.958 1.00 93.00 239 LYS A N 1
ATOM 1933 C CA . LYS A 1 239 ? 19.849 -1.908 -16.601 1.00 93.00 239 LYS A CA 1
ATOM 1934 C C . LYS A 1 239 ? 18.350 -1.751 -16.327 1.00 93.00 239 LYS A C 1
ATOM 1936 O O . LYS A 1 239 ? 17.886 -2.190 -15.279 1.00 93.00 239 LYS A O 1
ATOM 1941 N N . VAL A 1 240 ? 17.597 -1.181 -17.273 1.00 92.38 240 VAL A N 1
ATOM 1942 C CA . VAL A 1 240 ? 16.131 -1.052 -17.171 1.00 92.38 240 VAL A CA 1
ATOM 1943 C C . VAL A 1 240 ? 15.478 -2.432 -17.063 1.00 92.38 240 VAL A C 1
ATOM 1945 O O . VAL A 1 240 ? 14.710 -2.680 -16.136 1.00 92.38 240 VAL A O 1
ATOM 1948 N N . ALA A 1 241 ? 15.837 -3.363 -17.952 1.00 91.06 241 ALA A N 1
ATOM 1949 C CA . ALA A 1 241 ? 15.298 -4.721 -17.944 1.00 91.06 241 ALA A CA 1
ATOM 1950 C C . ALA A 1 241 ? 15.574 -5.459 -16.622 1.00 91.06 241 ALA A C 1
ATOM 1952 O O . ALA A 1 241 ? 14.687 -6.134 -16.102 1.00 91.06 241 ALA A O 1
ATOM 1953 N N . ALA A 1 242 ? 16.763 -5.286 -16.036 1.00 93.38 242 ALA A N 1
ATOM 1954 C CA . ALA A 1 242 ? 17.123 -5.892 -14.755 1.00 93.38 242 ALA A CA 1
ATOM 1955 C C . ALA A 1 242 ? 16.272 -5.372 -13.581 1.00 93.38 242 ALA A C 1
ATOM 1957 O O . ALA A 1 242 ? 15.966 -6.128 -12.658 1.00 93.38 242 ALA A O 1
ATOM 1958 N N . VAL A 1 243 ? 15.871 -4.096 -13.596 1.00 94.06 243 VAL A N 1
ATOM 1959 C CA . VAL A 1 243 ? 14.949 -3.547 -12.586 1.00 94.06 243 VAL A CA 1
ATOM 1960 C C . VAL A 1 243 ? 13.525 -4.048 -12.827 1.00 94.06 243 VAL A C 1
ATOM 1962 O O . VAL A 1 243 ? 12.865 -4.486 -11.887 1.00 94.06 243 VAL A O 1
ATOM 1965 N N . ILE A 1 244 ? 13.066 -4.069 -14.081 1.00 93.06 244 ILE A N 1
ATOM 1966 C CA . ILE A 1 244 ? 11.744 -4.605 -14.432 1.00 93.06 244 ILE A CA 1
ATOM 1967 C C . ILE A 1 244 ? 11.625 -6.071 -14.000 1.00 93.06 244 ILE A C 1
ATOM 1969 O O . ILE A 1 244 ? 10.643 -6.441 -13.364 1.00 93.06 244 ILE A O 1
ATOM 1973 N N . GLN A 1 245 ? 12.638 -6.900 -14.252 1.00 91.75 245 GLN A N 1
ATOM 1974 C CA . GLN A 1 245 ? 12.630 -8.305 -13.842 1.00 91.75 245 GLN A CA 1
ATOM 1975 C C . GLN A 1 245 ? 12.495 -8.468 -12.319 1.00 91.75 245 GLN A C 1
ATOM 1977 O O . GLN A 1 245 ? 11.778 -9.359 -11.861 1.00 91.75 245 GLN A O 1
ATOM 1982 N N . GLN A 1 246 ? 13.123 -7.584 -11.534 1.00 91.25 246 GLN A N 1
ATOM 1983 C CA . GLN A 1 246 ? 12.998 -7.594 -10.073 1.00 91.25 246 GLN A CA 1
ATOM 1984 C C . GLN A 1 246 ? 11.587 -7.271 -9.584 1.00 91.25 246 GLN A C 1
ATOM 1986 O O . GLN A 1 246 ? 11.195 -7.754 -8.524 1.00 91.25 246 GLN A O 1
ATOM 1991 N N . ILE A 1 247 ? 10.833 -6.470 -10.336 1.00 91.69 247 ILE A N 1
ATOM 1992 C CA . ILE A 1 247 ? 9.412 -6.248 -10.082 1.00 91.69 247 ILE A CA 1
ATOM 1993 C C . ILE A 1 247 ? 8.674 -7.543 -10.465 1.00 91.69 247 ILE A C 1
ATOM 1995 O O . ILE A 1 247 ? 8.111 -8.248 -9.630 1.00 91.69 247 ILE A O 1
ATOM 1999 N N . GLN A 1 248 ? 8.768 -7.961 -11.720 1.00 90.69 248 GLN A N 1
ATOM 2000 C CA . GLN A 1 248 ? 7.898 -9.006 -12.262 1.00 90.69 248 GLN A CA 1
ATOM 2001 C C . GLN A 1 248 ? 8.067 -10.403 -11.662 1.00 90.69 248 GLN A C 1
ATOM 2003 O O . GLN A 1 248 ? 7.117 -11.185 -11.677 1.00 90.69 248 GLN A O 1
ATOM 2008 N N . GLN A 1 249 ? 9.231 -10.731 -11.095 1.00 89.50 249 GLN A N 1
ATOM 2009 C CA . GLN A 1 249 ? 9.452 -12.029 -10.443 1.00 89.50 249 GLN A CA 1
ATOM 2010 C C . GLN A 1 249 ? 8.396 -12.352 -9.367 1.00 89.50 249 GLN A C 1
ATOM 2012 O O . GLN A 1 249 ? 8.063 -13.517 -9.164 1.00 89.50 249 GLN A O 1
ATOM 2017 N N . TYR A 1 250 ? 7.818 -11.333 -8.720 1.00 90.62 250 TYR A N 1
ATOM 2018 C CA . TYR A 1 250 ? 6.827 -11.517 -7.658 1.00 90.62 250 TYR A CA 1
ATOM 2019 C C . TYR A 1 250 ? 5.382 -11.644 -8.160 1.00 90.62 250 TYR A C 1
ATOM 2021 O O . TYR A 1 250 ? 4.498 -11.970 -7.377 1.00 90.62 250 TYR A O 1
ATOM 2029 N N . GLN A 1 251 ? 5.124 -11.427 -9.454 1.00 92.62 251 GLN A N 1
ATOM 2030 C CA . GLN A 1 251 ? 3.782 -11.547 -10.046 1.00 92.62 251 GLN A CA 1
ATOM 2031 C C . GLN A 1 251 ? 3.384 -13.011 -10.324 1.00 92.62 251 GLN A C 1
ATOM 2033 O O . GLN A 1 251 ? 2.234 -13.298 -10.642 1.00 92.62 251 GLN A O 1
ATOM 2038 N N . GLN A 1 252 ? 4.330 -13.952 -10.231 1.00 87.81 252 GLN A N 1
ATOM 2039 C CA . GLN A 1 252 ? 4.144 -15.336 -10.688 1.00 87.81 252 GLN A CA 1
ATOM 2040 C C . GLN A 1 252 ? 3.541 -16.268 -9.630 1.00 87.81 252 GLN A C 1
ATOM 2042 O O . GLN A 1 252 ? 2.973 -17.303 -9.981 1.00 87.81 252 GLN A O 1
ATOM 2047 N N . THR A 1 253 ? 3.657 -15.916 -8.347 1.00 90.62 253 THR A N 1
ATOM 2048 C CA . THR A 1 253 ? 3.197 -16.754 -7.234 1.00 90.62 253 THR A CA 1
ATOM 2049 C C . THR A 1 253 ? 1.982 -16.105 -6.574 1.00 90.62 253 THR A C 1
ATOM 2051 O O . THR A 1 253 ? 2.144 -15.091 -5.896 1.00 90.62 253 THR A O 1
ATOM 2054 N N . PRO A 1 254 ? 0.771 -16.663 -6.743 1.00 92.75 254 PRO A N 1
ATOM 2055 C CA . PRO A 1 254 ? -0.437 -16.138 -6.133 1.00 92.75 254 PRO A CA 1
ATOM 2056 C C . PRO A 1 254 ? -0.501 -16.449 -4.637 1.00 92.75 254 PRO A C 1
ATOM 2058 O O . PRO A 1 254 ? 0.092 -17.409 -4.139 1.00 92.75 254 PRO A O 1
ATOM 2061 N N . TYR A 1 255 ? -1.291 -15.658 -3.918 1.00 95.19 255 TYR A N 1
ATOM 2062 C CA . TYR A 1 255 ? -1.615 -15.914 -2.520 1.00 95.19 255 TYR A CA 1
ATOM 2063 C C . TYR A 1 255 ? -2.569 -17.103 -2.366 1.00 95.19 255 TYR A C 1
ATOM 2065 O O . TYR A 1 255 ? -3.625 -17.141 -2.994 1.00 95.19 255 TYR A O 1
ATOM 2073 N N . ASN A 1 256 ? -2.258 -18.027 -1.450 1.00 95.31 256 ASN A N 1
ATOM 2074 C CA . ASN A 1 256 ? -3.198 -19.069 -1.016 1.00 95.31 256 ASN A CA 1
ATOM 2075 C C . ASN A 1 256 ? -4.212 -18.509 0.001 1.00 95.31 256 ASN A C 1
ATOM 2077 O O . ASN A 1 256 ? -4.206 -18.873 1.178 1.00 95.31 256 ASN A O 1
ATOM 2081 N N . LEU A 1 257 ? -5.036 -17.552 -0.427 1.00 95.50 257 LEU A N 1
ATOM 2082 C CA . LEU A 1 257 ? -6.041 -16.885 0.402 1.00 95.50 257 LEU A CA 1
ATOM 2083 C C . LEU A 1 257 ? -7.408 -16.939 -0.282 1.00 95.50 257 LEU A C 1
ATOM 2085 O O . LEU A 1 257 ? -7.523 -16.736 -1.488 1.00 95.50 257 LEU A O 1
ATOM 2089 N N . ALA A 1 258 ? -8.459 -17.179 0.500 1.00 93.38 258 ALA A N 1
ATOM 2090 C CA . ALA A 1 258 ? -9.822 -17.173 -0.013 1.00 93.38 258 ALA A CA 1
ATOM 2091 C C . ALA A 1 258 ? -10.378 -15.744 -0.080 1.00 93.38 258 ALA A C 1
ATOM 2093 O O . ALA A 1 258 ? -10.292 -14.982 0.888 1.00 93.38 258 ALA A O 1
ATOM 2094 N N . VAL A 1 259 ? -11.016 -15.407 -1.200 1.00 95.25 259 VAL A N 1
ATOM 2095 C CA . VAL A 1 259 ? -11.808 -14.178 -1.315 1.00 95.25 259 VAL A CA 1
ATOM 2096 C C . VAL A 1 259 ? -13.039 -14.282 -0.418 1.00 95.25 259 VAL A C 1
ATOM 2098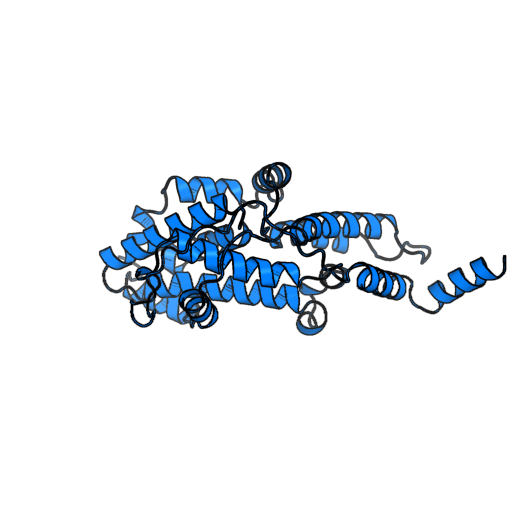 O O . VAL A 1 259 ? -13.769 -15.274 -0.454 1.00 95.25 259 VAL A O 1
ATOM 2101 N N . VAL A 1 260 ? -13.295 -13.232 0.360 1.00 95.81 260 VAL A N 1
ATOM 2102 C CA . VAL A 1 260 ? -14.519 -13.076 1.154 1.00 95.81 260 VAL A CA 1
ATOM 2103 C C . VAL A 1 260 ? -15.337 -11.943 0.541 1.00 95.81 260 VAL A C 1
ATOM 2105 O O . VAL A 1 260 ? -15.028 -10.782 0.816 1.00 95.81 260 VAL A O 1
ATOM 2108 N N . PRO A 1 261 ? -16.378 -12.249 -0.264 1.00 94.56 261 PRO A N 1
ATOM 2109 C CA . PRO A 1 261 ? -17.079 -11.250 -1.074 1.00 94.56 261 PRO A CA 1
ATOM 2110 C C . PRO A 1 261 ? -17.547 -10.038 -0.269 1.00 94.56 261 PRO A C 1
ATOM 2112 O O . PRO A 1 261 ? -17.161 -8.923 -0.578 1.00 94.56 261 PRO A O 1
ATOM 2115 N N . ALA A 1 262 ? -18.220 -10.257 0.866 1.00 94.50 262 ALA A N 1
ATOM 2116 C CA . ALA A 1 262 ? -18.727 -9.169 1.705 1.00 94.50 262 ALA A CA 1
ATOM 2117 C C . ALA A 1 262 ? -17.644 -8.158 2.137 1.00 94.50 262 ALA A C 1
ATOM 2119 O O . ALA A 1 262 ? -17.895 -6.957 2.185 1.00 94.50 262 ALA A O 1
ATOM 2120 N N . ILE A 1 263 ? -16.437 -8.637 2.459 1.00 96.62 263 ILE A N 1
ATOM 2121 C CA . ILE A 1 263 ? -15.326 -7.776 2.887 1.00 96.62 263 ILE A CA 1
ATOM 2122 C C . ILE A 1 263 ? -14.657 -7.139 1.677 1.00 96.62 263 ILE A C 1
ATOM 2124 O O . ILE A 1 263 ? -14.340 -5.953 1.712 1.00 96.62 263 ILE A O 1
ATOM 2128 N N . ARG A 1 264 ? -14.454 -7.909 0.606 1.00 95.94 264 ARG A N 1
ATOM 2129 C CA . ARG A 1 264 ? -13.852 -7.412 -0.629 1.00 95.94 264 ARG A CA 1
ATOM 2130 C C . ARG A 1 264 ? -14.701 -6.301 -1.247 1.00 95.94 264 ARG A C 1
ATOM 2132 O O . ARG A 1 264 ? -14.155 -5.251 -1.562 1.00 95.94 264 ARG A O 1
ATOM 2139 N N . ASP A 1 265 ? -16.014 -6.482 -1.319 1.00 95.69 265 ASP A N 1
ATOM 2140 C CA . ASP A 1 265 ? -16.953 -5.483 -1.833 1.00 95.69 265 ASP A CA 1
ATOM 2141 C C . ASP A 1 265 ? -16.940 -4.219 -0.968 1.00 95.69 265 ASP A C 1
ATOM 2143 O O . ASP A 1 265 ? -16.854 -3.111 -1.495 1.00 95.69 265 ASP A O 1
ATOM 2147 N N . PHE A 1 266 ? -16.928 -4.362 0.361 1.00 96.81 266 PHE A N 1
ATOM 2148 C CA . PHE A 1 266 ? -16.772 -3.225 1.272 1.00 96.81 266 PHE A CA 1
ATOM 2149 C C . PHE A 1 266 ? -15.462 -2.456 1.024 1.00 96.81 266 PHE A C 1
ATOM 2151 O O . PHE A 1 266 ? -15.467 -1.230 0.961 1.00 96.81 266 PHE A O 1
ATOM 2158 N N . LEU A 1 267 ? -14.339 -3.164 0.855 1.00 97.50 267 LEU A N 1
ATOM 2159 C CA . LEU A 1 267 ? -13.023 -2.557 0.635 1.00 97.50 267 LEU A CA 1
ATOM 2160 C C . LEU A 1 267 ? -12.872 -1.934 -0.760 1.00 97.50 267 LEU A C 1
ATOM 2162 O O . LEU A 1 267 ? -12.106 -0.980 -0.920 1.00 97.50 267 LEU A O 1
ATOM 2166 N N . LEU A 1 268 ? -13.552 -2.462 -1.777 1.00 97.00 268 LEU A N 1
ATOM 2167 C CA . LEU A 1 268 ? -13.545 -1.900 -3.129 1.00 97.00 268 LEU A CA 1
ATOM 2168 C C . LEU A 1 268 ? -14.403 -0.632 -3.226 1.00 97.00 268 LEU A C 1
ATOM 2170 O O . LEU A 1 268 ? -14.037 0.272 -3.968 1.00 97.00 268 LEU A O 1
ATOM 2174 N N . ASN A 1 269 ? -15.465 -0.527 -2.423 1.00 96.56 269 ASN A N 1
A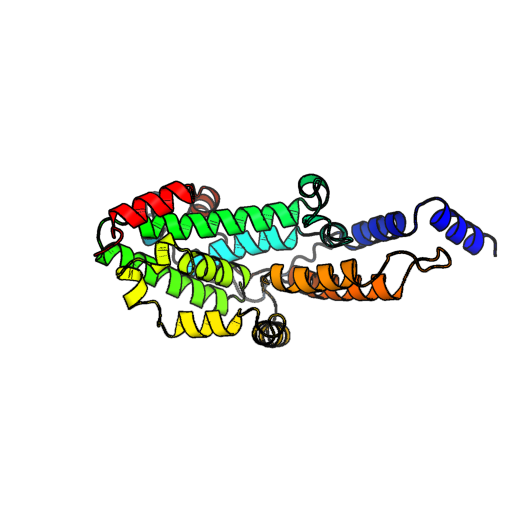TOM 2175 C CA . ASN A 1 269 ? -16.402 0.602 -2.419 1.00 96.56 269 ASN A CA 1
ATOM 2176 C C . ASN A 1 269 ? -16.132 1.627 -1.297 1.00 96.56 269 ASN A C 1
ATOM 2178 O O . ASN A 1 269 ? -17.054 2.268 -0.790 1.00 96.56 269 ASN A O 1
ATOM 2182 N N . ILE A 1 270 ? -14.874 1.780 -0.872 1.00 96.38 270 ILE A N 1
ATOM 2183 C CA . ILE A 1 270 ? -14.494 2.817 0.098 1.00 96.38 270 ILE A CA 1
ATOM 2184 C C . ILE A 1 270 ? -14.650 4.214 -0.516 1.00 96.38 270 ILE A C 1
ATOM 2186 O O . ILE A 1 270 ? -14.249 4.450 -1.652 1.00 96.38 270 ILE A O 1
ATOM 2190 N N . ASN A 1 271 ? -15.185 5.153 0.266 1.00 95.50 271 ASN A N 1
ATOM 2191 C CA . ASN A 1 271 ? -15.368 6.545 -0.142 1.00 95.50 271 ASN A CA 1
ATOM 2192 C C . ASN A 1 271 ? -14.710 7.481 0.890 1.00 95.50 271 ASN A C 1
ATOM 2194 O O . ASN A 1 271 ? -15.331 7.786 1.914 1.00 95.50 271 ASN A O 1
ATOM 2198 N N . PRO A 1 272 ? -13.425 7.834 0.714 1.00 97.56 272 PRO A N 1
ATOM 2199 C CA . PRO A 1 272 ? -12.717 8.712 1.637 1.00 97.56 272 PRO A CA 1
ATOM 2200 C C . PRO A 1 272 ? -13.082 10.185 1.438 1.00 97.56 272 PRO A C 1
ATOM 2202 O O . PRO A 1 272 ? -13.475 10.595 0.350 1.00 97.56 272 PRO A O 1
ATOM 2205 N N . LEU A 1 273 ? -12.860 10.979 2.482 1.00 97.81 273 LEU A N 1
ATOM 2206 C CA . LEU A 1 273 ? -12.864 12.437 2.397 1.00 97.81 273 LEU A CA 1
ATOM 2207 C C . LEU A 1 273 ? -11.668 12.946 1.575 1.00 97.81 273 LEU A C 1
ATOM 2209 O O . LEU A 1 273 ? -10.669 12.238 1.380 1.00 97.81 273 LEU A O 1
ATOM 2213 N N . THR A 1 274 ? -11.746 14.201 1.141 1.00 97.69 274 THR A N 1
ATOM 2214 C CA . THR A 1 274 ? -10.603 14.926 0.577 1.00 97.69 274 THR A CA 1
ATOM 2215 C C . THR A 1 274 ? -9.547 15.208 1.651 1.00 97.69 274 THR A C 1
ATOM 2217 O O . THR A 1 274 ? -9.796 15.105 2.857 1.00 97.69 274 THR A O 1
ATOM 2220 N N . GLU A 1 275 ? -8.333 15.562 1.225 1.00 95.38 275 GLU A N 1
ATOM 2221 C CA . GLU A 1 275 ? -7.258 15.937 2.154 1.00 95.38 275 GLU A CA 1
ATOM 2222 C C . GLU A 1 275 ? -7.614 17.189 2.961 1.00 95.38 275 GLU A C 1
ATOM 2224 O O . GLU A 1 275 ? -7.371 17.230 4.168 1.00 95.38 275 GLU A O 1
ATOM 2229 N N . GLU A 1 276 ? -8.255 18.166 2.317 1.00 97.25 276 GLU A N 1
ATOM 2230 C CA . GLU A 1 276 ? -8.738 19.389 2.956 1.00 97.25 276 GLU A CA 1
ATOM 2231 C C . GLU A 1 276 ? -9.818 19.086 4.003 1.00 97.25 276 GLU A C 1
ATOM 2233 O O . GLU A 1 276 ? -9.725 19.536 5.145 1.00 97.25 276 GLU A O 1
ATOM 2238 N N . GLU A 1 277 ? -10.802 18.250 3.669 1.00 98.19 277 GLU A N 1
ATOM 2239 C CA . GLU A 1 277 ? -11.830 17.809 4.618 1.00 98.19 277 GLU A CA 1
ATOM 2240 C C . GLU A 1 277 ? -11.218 17.055 5.807 1.00 98.19 277 GLU A C 1
ATOM 2242 O O . GLU A 1 277 ? -11.593 17.292 6.961 1.00 98.19 277 GLU A O 1
ATOM 2247 N N . CYS A 1 278 ? -10.244 16.173 5.552 1.00 97.94 278 CYS A N 1
ATOM 2248 C CA . CYS A 1 278 ? -9.524 15.464 6.609 1.00 97.94 278 CYS A CA 1
ATOM 2249 C C . CYS A 1 278 ? -8.785 16.430 7.540 1.00 97.94 278 CYS A C 1
ATOM 2251 O O . CYS A 1 278 ? -8.817 16.268 8.764 1.00 97.94 278 CYS A O 1
ATOM 2253 N N . TRP A 1 279 ? -8.126 17.435 6.966 1.00 97.31 279 TRP A N 1
ATOM 2254 C CA . TRP A 1 279 ? -7.419 18.463 7.714 1.00 97.31 279 TRP A CA 1
ATOM 2255 C C . TRP A 1 279 ? -8.372 19.312 8.561 1.00 97.31 279 TRP A C 1
ATOM 2257 O O . TRP A 1 279 ? -8.136 19.482 9.758 1.00 97.31 279 TRP A O 1
ATOM 2267 N N . ASN A 1 280 ? -9.488 19.759 7.986 1.00 97.44 280 ASN A N 1
ATOM 2268 C CA . ASN A 1 280 ? -10.494 20.566 8.676 1.00 97.44 280 ASN A CA 1
ATOM 2269 C C . ASN A 1 280 ? -11.122 19.810 9.856 1.00 97.44 280 ASN A C 1
ATOM 2271 O O . ASN A 1 280 ? -11.232 20.353 10.958 1.00 97.44 280 ASN A O 1
ATOM 2275 N N . LEU A 1 281 ? -11.452 18.525 9.679 1.00 97.25 281 LEU A N 1
ATOM 2276 C CA . LEU A 1 281 ? -11.906 17.685 10.791 1.00 97.25 281 LEU A CA 1
ATOM 2277 C C . LEU A 1 281 ? -10.820 17.514 11.852 1.00 97.25 281 LEU A C 1
ATOM 2279 O O . LEU A 1 281 ? -11.109 17.577 13.046 1.00 97.25 281 LEU A O 1
ATOM 2283 N N . SER A 1 282 ? -9.563 17.339 11.446 1.00 96.81 282 SER A N 1
ATOM 2284 C CA . SER A 1 282 ? -8.465 17.265 12.404 1.00 96.81 282 SER A CA 1
ATOM 2285 C C . SER A 1 282 ? -8.285 18.559 13.206 1.00 96.81 282 SER A C 1
ATOM 2287 O O . SER A 1 282 ? -7.965 18.468 14.393 1.00 96.81 282 SER A O 1
ATOM 2289 N N . LEU A 1 283 ? -8.465 19.734 12.596 1.00 96.12 283 LEU A N 1
ATOM 2290 C CA . LEU A 1 283 ? -8.417 21.028 13.286 1.00 96.12 283 LEU A CA 1
ATOM 2291 C C . LEU A 1 283 ? -9.550 21.161 14.303 1.00 96.12 283 LEU A C 1
ATOM 2293 O O . LEU A 1 283 ? -9.310 21.598 15.424 1.00 96.12 283 LEU A O 1
ATOM 2297 N N . ALA A 1 284 ? -10.759 20.715 13.953 1.00 94.38 284 ALA A N 1
ATOM 2298 C CA . ALA A 1 284 ? -11.895 20.719 14.873 1.00 94.38 284 ALA A CA 1
ATOM 2299 C C . ALA A 1 284 ? -11.668 19.813 16.099 1.00 94.38 284 ALA A C 1
ATOM 2301 O O . ALA A 1 284 ? -12.157 20.104 17.187 1.00 94.38 284 ALA A O 1
ATOM 2302 N N . LEU A 1 285 ? -10.917 18.716 15.942 1.00 93.56 285 LEU A N 1
ATOM 2303 C CA . LEU A 1 285 ? -10.569 17.814 17.047 1.00 93.56 285 LEU A CA 1
ATOM 2304 C C . LEU A 1 285 ? -9.412 18.327 17.913 1.00 93.56 285 LEU A C 1
ATOM 2306 O O . LEU A 1 285 ? -9.324 17.944 19.078 1.00 93.56 285 LEU A O 1
ATOM 2310 N N . LYS A 1 286 ? -8.500 19.112 17.333 1.00 91.00 286 LYS A N 1
ATOM 2311 C CA . LYS A 1 286 ? -7.367 19.740 18.020 1.00 91.00 286 LYS A CA 1
ATOM 2312 C C . LYS A 1 286 ? -7.014 21.065 17.324 1.00 91.00 286 LYS A C 1
ATOM 2314 O O . LYS A 1 286 ? -6.273 21.026 16.329 1.00 91.00 286 LYS A O 1
ATOM 2319 N N . PRO A 1 287 ? -7.507 22.209 17.832 1.00 88.31 287 PRO A N 1
ATOM 2320 C CA . PRO A 1 287 ? -7.209 23.534 17.287 1.00 88.31 287 PRO A CA 1
ATOM 2321 C C . PRO A 1 287 ? -5.707 23.862 17.278 1.00 88.31 287 PRO A C 1
ATOM 2323 O O . PRO A 1 287 ? -4.893 23.178 17.898 1.00 88.31 287 PRO A O 1
ATOM 2326 N N . LEU A 1 288 ? -5.307 24.885 16.521 1.00 84.56 288 LEU A N 1
ATOM 2327 C CA . LEU A 1 288 ? -3.941 25.418 16.577 1.00 84.56 288 LEU A CA 1
ATOM 2328 C C . LEU A 1 288 ? -3.789 26.297 17.831 1.00 84.56 288 LEU A C 1
ATOM 2330 O O . LEU A 1 288 ? -4.659 27.121 18.089 1.00 84.56 288 LEU A O 1
ATOM 2334 N N . GLY A 1 289 ? -2.688 26.146 18.575 1.00 68.94 289 GLY A N 1
ATOM 2335 C CA . GLY A 1 289 ? -2.348 27.034 19.700 1.00 68.94 289 GLY A CA 1
ATOM 2336 C C . GLY A 1 289 ? -2.877 26.630 21.083 1.00 68.94 289 GLY A C 1
ATOM 2337 O O . GLY A 1 289 ? -2.842 27.459 21.986 1.00 68.94 289 GLY A O 1
ATOM 2338 N N . THR A 1 290 ? -3.344 25.389 21.255 1.00 51.59 290 THR A N 1
ATOM 2339 C CA . THR A 1 290 ? -3.658 24.780 22.564 1.00 51.59 290 THR A CA 1
ATOM 2340 C C . THR A 1 290 ? -2.613 23.759 22.969 1.00 51.59 290 THR A C 1
ATOM 2342 O O . THR A 1 290 ? -2.271 22.935 22.082 1.00 51.59 290 THR A O 1
#

Organism: Acanthamoeba castellanii (strain ATCC 30010 / Neff) (NCBI:txid1257118)

InterPro domains:
  IPR001895 Ras guanine-nucleotide exchange factors catalytic domain [PF00617] (63-237)
  IPR001895 Ras guanine-nucleotide exchange factors catalytic domain [PS50009] (60-288)
  IPR001895 Ras guanine-nucleotide exchange factors catalytic domain [SM00147] (56-289)
  IPR001895 Ras guanine-nucleotide exchange factors catalytic domain [cd00155] (56-283)
  IPR008937 Ras-like guanine nucleotide exchange factor [PTHR23113] (34-287)
  IPR023578 Ras guanine nucleotide exchange factor domain superfamily [SSF48366] (16-288)
  IPR036964 Ras guanine-nucleotide exchange factor, catalytic domain superfamily [G3DSA:1.10.840.10] (33-287)

Sequence (290 aa):
MNEYKNFVGSILEKNLLSFMLSSIDKLHQPKSKTLVFTTPAPRSLWNKNKGPITKVLHIKALEVARQMTLIDFDLYCKIRPRELCEGAWTKEDRYTTAPNIMNLVHRFNLVVRWIVTQIVQAKNSSKREAIIAKWIDVANYFRELNNFNGVNEVLAAMGSAAVLRLESFKKKENHPVLRELREMLQPTGNYKAFRKVLKQANPPLVPFVGCFQTDLVFIEDGNKILLPNGHTHFAKCYKVAAVIQQIQQYQQTPYNLAVVPAIRDFLLNINPLTEEECWNLSLALKPLGT

Radius of gyration: 22.25 Å; chains: 1; bounding box: 52×56×69 Å

Secondary structure (DSSP, 8-state):
-HHHHHHHHHHHHTTHHHHHHHHHHHHTS--------SSPPPPP---TTS----SGGGS-HHHHHHHHHHHHHHHHTT--GGGGSTTGGGSTTHHHHSHHHHHHHHHHHHHHHHHHHHHHT--SHHHHHHHHHHHHHHHHHHHHTTBHHHHHHHHHHHTSHHHHT-HHHHTTTT-HHHHHHHHHH--HHHHHHHHHHHHHPPSS-B--THHHHHHHHHHHHHS-SB-TTS-B-HHHHHHHHHHHHHHHGGGSS-------HHHHHHHHT--PPPHHHHHHHHHHHS-TT-

pLDDT: mean 89.55, std 13.3, range [43.53, 98.88]

Foldseek 3Di:
DVVVVVVVVVCVVPVVVNVVLVVQVVVLPPPPPPDDDPDAADDAPDDPPDDADPDPVVGALLNLLQLVLQVLLVLLLVFGLQLLPLVLCVDPCSCVRGVSVVVNVVLLVLLLLLLLQCLLVPLDLVSNLVSLVSLLSNLVSCVVQQALSSVVSSLSSCPAPLNVPDPSSVVCVVPPSSVVSCVQQPCPPLSVNVVVVLVVDDDQHHHPCVSLSVQSVCLSVVDDQADPVRDGPVVSVVSSVVSSCSSNVNSNGDDSHDHDPSSNVVSVPRDGDDSVVSNVSSCVNPPPPD